Protein AF-0000000085177206 (afdb_homodimer)

Organism: Enterobacter sp. (strain 638) (NCBI:txid399742)

Foldseek 3Di:
DDDDDPQWDWDDKDPWDAPVRDDPVQADWDFAAAQKKKKKAKQAAKKKKFWPPDRPDPHGPDIDIAHHPGIDMGDHGIIIHMDGPDRVIIIMMIMIGRPVVVVVVVPPPVPDPVPDD/DDDDDPQWDWDDKDPWDAPVRDDPVQADKDFAAAQKKKKKAKQAAKKKKFWPPDRPDPHGPDIDIAHHPGIDMGDHGIIIHMDGPDRVIIIMMIMIGRPVVVVVVVPPPPPPPVPDD

Structure (mmCIF, N/CA/C/O backbone):
data_AF-0000000085177206-model_v1
#
loop_
_entity.id
_entity.type
_entity.pdbx_description
1 polymer 'DUF1971 domain-containing protein'
#
loop_
_atom_site.group_PDB
_atom_site.id
_atom_site.type_symbol
_atom_site.label_atom_id
_atom_site.label_alt_id
_atom_site.label_comp_id
_atom_site.label_asym_id
_atom_site.label_entity_id
_atom_site.label_seq_id
_atom_site.pdbx_PDB_ins_code
_atom_site.Cartn_x
_atom_site.Cartn_y
_atom_site.Cartn_z
_atom_site.occupancy
_atom_site.B_iso_or_equiv
_atom_site.auth_seq_id
_atom_site.auth_comp_id
_atom_site.auth_asym_id
_atom_site.auth_atom_id
_atom_site.pdbx_PDB_model_num
ATOM 1 N N . MET A 1 1 ? -10.562 8.844 -8.914 1 72.75 1 MET A N 1
ATOM 2 C CA . MET A 1 1 ? -9.703 8.727 -7.738 1 72.75 1 MET A CA 1
ATOM 3 C C . MET A 1 1 ? -8.266 9.094 -8.07 1 72.75 1 MET A C 1
ATOM 5 O O . MET A 1 1 ? -7.793 8.82 -9.18 1 72.75 1 MET A O 1
ATOM 9 N N . LEU A 1 2 ? -7.629 9.93 -7.184 1 88.44 2 LEU A N 1
ATOM 10 C CA . LEU A 1 2 ? -6.234 10.312 -7.387 1 88.44 2 LEU A CA 1
ATOM 11 C C . LEU A 1 2 ? -5.344 9.078 -7.484 1 88.44 2 LEU A C 1
ATOM 13 O O . LEU A 1 2 ? -5.539 8.109 -6.754 1 88.44 2 LEU A O 1
ATOM 17 N N . ARG A 1 3 ? -4.52 9.164 -8.547 1 95.19 3 ARG A N 1
ATOM 18 C CA . ARG A 1 3 ? -3.625 8.031 -8.781 1 95.19 3 ARG A CA 1
ATOM 19 C C . ARG A 1 3 ? -2.178 8.5 -8.891 1 95.19 3 ARG A C 1
ATOM 21 O O . ARG A 1 3 ? -1.913 9.641 -9.266 1 95.19 3 ARG A O 1
ATOM 28 N N . ILE A 1 4 ? -1.319 7.559 -8.562 1 97.81 4 ILE A N 1
ATOM 29 C CA . ILE A 1 4 ? 0.101 7.781 -8.812 1 97.81 4 ILE A CA 1
ATOM 30 C C . ILE A 1 4 ? 0.436 7.434 -10.258 1 97.81 4 ILE A C 1
ATOM 32 O O . ILE A 1 4 ? 0.099 6.348 -10.734 1 97.81 4 ILE A O 1
ATOM 36 N N . PRO A 1 5 ? 1.094 8.406 -10.938 1 96.5 5 PRO A N 1
ATOM 37 C CA . PRO A 1 5 ? 1.434 8.078 -12.32 1 96.5 5 PRO A CA 1
ATOM 38 C C . PRO A 1 5 ? 2.26 6.801 -12.438 1 96.5 5 PRO A C 1
ATOM 40 O O . PRO A 1 5 ? 3.117 6.535 -11.594 1 96.5 5 PRO A O 1
ATOM 43 N N . GLU A 1 6 ? 2.086 6.062 -13.5 1 95.5 6 GLU A N 1
ATOM 44 C CA . GLU A 1 6 ? 2.627 4.719 -13.688 1 95.5 6 GLU A CA 1
ATOM 45 C C . GLU A 1 6 ? 4.152 4.734 -13.688 1 95.5 6 GLU A C 1
ATOM 47 O O . GLU A 1 6 ? 4.789 3.746 -13.312 1 95.5 6 GLU A O 1
ATOM 52 N N . ASN A 1 7 ? 4.727 5.809 -14.141 1 95.81 7 ASN A N 1
ATOM 53 C CA . ASN A 1 7 ? 6.18 5.855 -14.273 1 95.81 7 ASN A CA 1
ATOM 54 C C . ASN A 1 7 ? 6.852 6.203 -12.945 1 95.81 7 ASN A C 1
ATOM 56 O O . ASN A 1 7 ? 8.078 6.168 -12.844 1 95.81 7 ASN A O 1
ATOM 60 N N . PHE A 1 8 ? 6.168 6.59 -11.945 1 97.38 8 PHE A N 1
ATOM 61 C CA . PHE A 1 8 ? 6.754 6.914 -10.648 1 97.38 8 PHE A CA 1
ATOM 62 C C . PHE A 1 8 ? 7.273 5.66 -9.953 1 97.38 8 PHE A C 1
ATOM 64 O O . PHE A 1 8 ? 6.75 4.566 -10.164 1 97.38 8 PHE A O 1
ATOM 71 N N . VAL A 1 9 ? 8.273 5.883 -9.117 1 97.31 9 VAL A N 1
ATOM 72 C CA . VAL A 1 9 ? 8.898 4.746 -8.453 1 97.31 9 VAL A CA 1
ATOM 73 C C . VAL A 1 9 ? 8.844 4.934 -6.941 1 97.31 9 VAL A C 1
ATOM 75 O O . VAL A 1 9 ? 8.883 6.062 -6.445 1 97.31 9 VAL A O 1
ATOM 78 N N . HIS A 1 10 ? 8.734 3.814 -6.285 1 98.12 10 HIS A N 1
ATOM 79 C CA . HIS A 1 10 ? 8.789 3.807 -4.828 1 98.12 10 HIS A CA 1
ATOM 80 C C . HIS A 1 10 ? 10.133 4.305 -4.32 1 98.12 10 HIS A C 1
ATOM 82 O O . HIS A 1 10 ? 11.188 3.881 -4.809 1 98.12 10 HIS A O 1
ATOM 88 N N . THR A 1 11 ? 10.117 5.176 -3.287 1 96.81 11 THR A N 1
ATOM 89 C CA . THR A 1 11 ? 11.383 5.723 -2.797 1 96.81 11 THR A CA 1
ATOM 90 C C . THR A 1 11 ? 11.586 5.371 -1.327 1 96.81 11 THR A C 1
ATOM 92 O O . THR A 1 11 ? 12.719 5.137 -0.895 1 96.81 11 THR A O 1
ATOM 95 N N . ARG A 1 12 ? 10.609 5.332 -0.6 1 97.06 12 ARG A N 1
ATOM 96 C CA . ARG A 1 12 ? 10.719 5.02 0.822 1 97.06 12 ARG A CA 1
ATOM 97 C C . ARG A 1 12 ? 9.359 4.609 1.393 1 97.06 12 ARG A C 1
ATOM 99 O O . ARG A 1 12 ? 8.32 4.914 0.811 1 97.06 12 ARG A O 1
ATOM 106 N N . ALA A 1 13 ? 9.43 3.875 2.518 1 98.19 13 ALA A N 1
ATOM 107 C CA . ALA A 1 13 ? 8.242 3.486 3.277 1 98.19 13 ALA A CA 1
ATOM 108 C C . ALA A 1 13 ? 8.43 3.768 4.766 1 98.19 13 ALA A C 1
ATOM 110 O O . ALA A 1 13 ? 9.547 3.676 5.285 1 98.19 13 ALA A O 1
ATOM 111 N N . THR A 1 14 ? 7.363 4.059 5.434 1 98.38 14 THR A N 1
ATOM 112 C CA . THR A 1 14 ? 7.391 4.172 6.887 1 98.38 14 THR A CA 1
ATOM 113 C C . THR A 1 14 ? 7.227 2.803 7.539 1 98.38 14 THR A C 1
ATOM 115 O O . THR A 1 14 ? 6.781 1.851 6.895 1 98.38 14 THR A O 1
ATOM 118 N N . PRO A 1 15 ? 7.594 2.691 8.836 1 97.81 15 PRO A N 1
ATOM 119 C CA . PRO A 1 15 ? 7.098 1.528 9.57 1 97.81 15 PRO A CA 1
ATOM 120 C C . PRO A 1 15 ? 5.574 1.457 9.609 1 97.81 15 PRO A C 1
ATOM 122 O O . PRO A 1 15 ? 4.898 2.385 9.156 1 97.81 15 PRO A O 1
ATOM 125 N N . LEU A 1 16 ? 5.09 0.301 9.969 1 98.5 16 LEU A N 1
ATOM 126 C CA . LEU A 1 16 ? 3.684 0.26 10.359 1 98.5 16 LEU A CA 1
ATOM 127 C C . LEU A 1 16 ? 3.461 0.997 11.672 1 98.5 16 LEU A C 1
ATOM 129 O O . LEU A 1 16 ? 3.963 0.578 12.719 1 98.5 16 LEU A O 1
ATOM 133 N N . TRP A 1 17 ? 2.666 2.102 11.602 1 98.69 17 TRP A N 1
ATOM 134 C CA . TRP A 1 17 ? 2.463 2.975 12.758 1 98.69 17 TRP A CA 1
ATOM 135 C C . TRP A 1 17 ? 1.067 2.787 13.344 1 98.69 17 TRP A C 1
ATOM 137 O O . TRP A 1 17 ? 0.112 2.514 12.617 1 98.69 17 TRP A O 1
ATOM 147 N N . ASP A 1 18 ? 0.942 2.875 14.562 1 98.31 18 ASP A N 1
ATOM 148 C CA . ASP A 1 18 ? -0.326 2.986 15.281 1 98.31 18 ASP A CA 1
ATOM 149 C C . ASP A 1 18 ? -0.406 4.301 16.047 1 98.31 18 ASP A C 1
ATOM 151 O O . ASP A 1 18 ? 0.414 5.199 15.844 1 98.31 18 ASP A O 1
ATOM 155 N N . LYS A 1 19 ? -1.43 4.453 16.875 1 97.88 19 LYS A N 1
ATOM 156 C CA . LYS A 1 19 ? -1.677 5.711 17.578 1 97.88 19 LYS A CA 1
ATOM 157 C C . LYS A 1 19 ? -0.499 6.078 18.469 1 97.88 19 LYS A C 1
ATOM 159 O O . LYS A 1 19 ? -0.246 7.258 18.719 1 97.88 19 LYS A O 1
ATOM 164 N N . ASP A 1 20 ? 0.274 5.133 18.938 1 97.88 20 ASP A N 1
ATOM 165 C CA . ASP A 1 20 ? 1.358 5.387 19.891 1 97.88 20 ASP A CA 1
ATOM 166 C C . ASP A 1 20 ? 2.676 5.633 19.156 1 97.88 20 ASP A C 1
ATOM 168 O O . ASP A 1 20 ? 3.557 6.328 19.672 1 97.88 20 ASP A O 1
ATOM 172 N N . SER A 1 21 ? 2.838 5.059 17.953 1 98.19 21 SER A N 1
ATOM 173 C CA . SER A 1 21 ? 4.141 5.09 17.281 1 98.19 21 SER A CA 1
ATOM 174 C C . SER A 1 21 ? 4.156 6.109 16.156 1 98.19 21 SER A C 1
ATOM 176 O O . SER A 1 21 ? 5.227 6.523 15.695 1 98.19 21 SER A O 1
ATOM 178 N N . ALA A 1 22 ? 3.029 6.551 15.688 1 98.31 22 ALA A N 1
ATOM 179 C CA . ALA A 1 22 ? 2.973 7.488 14.57 1 98.31 22 ALA A CA 1
ATOM 180 C C . ALA A 1 22 ? 3.535 8.852 14.961 1 98.31 22 ALA A C 1
ATOM 182 O O . ALA A 1 22 ? 3.238 9.359 16.047 1 98.31 22 ALA A O 1
ATOM 183 N N . PRO A 1 23 ? 4.371 9.469 14.055 1 98.19 23 PRO A N 1
ATOM 184 C CA . PRO A 1 23 ? 4.828 10.836 14.336 1 98.19 23 PRO A CA 1
ATOM 185 C C . PRO A 1 23 ? 3.672 11.805 14.562 1 98.19 23 PRO A C 1
ATOM 187 O O . PRO A 1 23 ? 2.707 11.812 13.789 1 98.19 23 PRO A O 1
ATOM 190 N N . LYS A 1 24 ? 3.797 12.664 15.531 1 97.69 24 LYS A N 1
ATOM 191 C CA . LYS A 1 24 ? 2.754 13.625 15.883 1 97.69 24 LYS A CA 1
ATOM 192 C C . LYS A 1 24 ? 2.457 14.562 14.719 1 97.69 24 LYS A C 1
ATOM 194 O O . LYS A 1 24 ? 1.327 15.031 14.562 1 97.69 24 LYS A O 1
ATOM 199 N N . ALA A 1 25 ? 3.426 14.828 13.859 1 97.31 25 ALA A N 1
ATOM 200 C CA . ALA A 1 25 ? 3.299 15.766 12.742 1 97.31 25 ALA A CA 1
ATOM 201 C C . ALA A 1 25 ? 2.229 15.297 11.758 1 97.31 25 ALA A C 1
ATOM 203 O O . ALA A 1 25 ? 1.632 16.109 11.055 1 97.31 25 ALA A O 1
ATOM 204 N N . LEU A 1 26 ? 1.921 13.961 11.703 1 98.31 26 LEU A N 1
ATOM 205 C CA . LEU A 1 26 ? 0.937 13.422 10.773 1 98.31 26 LEU A CA 1
ATOM 206 C C . LEU A 1 26 ? -0.465 13.914 11.117 1 98.31 26 LEU A C 1
ATOM 208 O O . LEU A 1 26 ? -1.354 13.914 10.258 1 98.31 26 LEU A O 1
ATOM 212 N N . PHE A 1 27 ? -0.657 14.32 12.3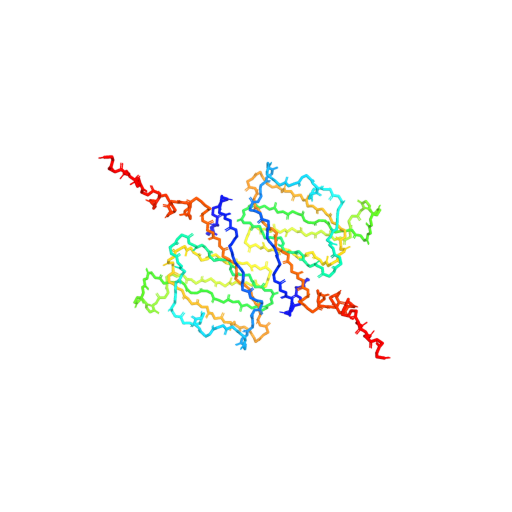44 1 98.12 27 PHE A N 1
ATOM 213 C CA . PHE A 1 27 ? -1.993 14.633 12.844 1 98.12 27 PHE A CA 1
ATOM 214 C C . PHE A 1 27 ? -2.234 16.141 12.836 1 98.12 27 PHE A C 1
ATOM 216 O O . PHE A 1 27 ? -3.301 16.594 13.242 1 98.12 27 PHE A O 1
ATOM 223 N N . SER A 1 28 ? -1.246 16.844 12.422 1 97 28 SER A N 1
ATOM 224 C CA . SER A 1 28 ? -1.364 18.281 12.234 1 97 28 SER A CA 1
ATOM 225 C C . SER A 1 28 ? -1.163 18.672 10.773 1 97 28 SER A C 1
ATOM 227 O O . SER A 1 28 ? -0.835 17.812 9.945 1 97 28 SER A O 1
ATOM 229 N N . HIS A 1 29 ? -1.462 19.891 10.453 1 96.69 29 HIS A N 1
ATOM 230 C CA . HIS A 1 29 ? -1.405 20.469 9.109 1 96.69 29 HIS A CA 1
ATOM 231 C C . HIS A 1 29 ? 0.007 20.406 8.539 1 96.69 29 HIS A C 1
ATOM 233 O O . HIS A 1 29 ? 0.907 21.094 9.008 1 96.69 29 HIS A O 1
ATOM 239 N N . HIS A 1 30 ? 0.218 19.484 7.469 1 97.88 30 HIS A N 1
ATOM 240 C CA . HIS A 1 30 ? 1.509 19.312 6.809 1 97.88 30 HIS A CA 1
ATOM 241 C C . HIS A 1 30 ? 1.334 18.984 5.328 1 97.88 30 HIS A C 1
ATOM 243 O O . HIS A 1 30 ? 0.208 18.938 4.828 1 97.88 30 HIS A O 1
ATOM 249 N N . ASN A 1 31 ? 2.459 18.906 4.551 1 96.94 31 ASN A N 1
ATOM 250 C CA . ASN A 1 31 ? 2.367 18.594 3.131 1 96.94 31 ASN A CA 1
ATOM 251 C C . ASN A 1 31 ? 3.514 17.703 2.682 1 96.94 31 ASN A C 1
ATOM 253 O O . ASN A 1 31 ? 4.469 17.484 3.43 1 96.94 31 ASN A O 1
ATOM 257 N N . THR A 1 32 ? 3.314 17 1.604 1 92.94 32 THR A N 1
ATOM 258 C CA . THR A 1 32 ? 4.406 16.25 1.006 1 92.94 32 THR A CA 1
ATOM 259 C C . THR A 1 32 ? 5.293 17.156 0.157 1 92.94 32 THR A C 1
ATOM 261 O O . THR A 1 32 ? 4.855 18.219 -0.295 1 92.94 32 THR A O 1
ATOM 264 N N . LYS A 1 33 ? 6.492 16.719 -0.115 1 92.81 33 LYS A N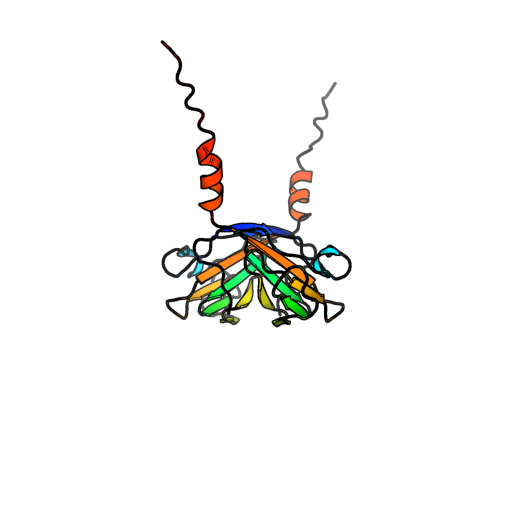 1
ATOM 265 C CA . LYS A 1 33 ? 7.469 17.422 -0.935 1 92.81 33 LYS A CA 1
ATOM 266 C C . LYS A 1 33 ? 7.004 17.516 -2.387 1 92.81 33 LYS A C 1
ATOM 268 O O . LYS A 1 33 ? 6.156 16.75 -2.822 1 92.81 33 LYS A O 1
ATOM 273 N N . ALA A 1 34 ? 7.59 18.562 -3.117 1 94.44 34 ALA A N 1
ATOM 274 C CA . ALA A 1 34 ? 7.348 18.656 -4.555 1 94.44 34 ALA A CA 1
ATOM 275 C C . ALA A 1 34 ? 7.715 17.359 -5.262 1 94.44 34 ALA A C 1
ATOM 277 O O . ALA A 1 34 ? 8.758 16.766 -4.977 1 94.44 34 ALA A O 1
ATOM 278 N N . GLY A 1 35 ? 6.797 16.891 -6.082 1 95.44 35 GLY A N 1
ATOM 279 C CA . GLY A 1 35 ? 7.078 15.742 -6.922 1 95.44 35 GLY A CA 1
ATOM 280 C C . GLY A 1 35 ? 6.926 14.414 -6.195 1 95.44 35 GLY A C 1
ATOM 281 O O . GLY A 1 35 ? 7.227 13.359 -6.746 1 95.44 35 GLY A O 1
ATOM 282 N N . VAL A 1 36 ? 6.438 14.445 -4.969 1 97.19 36 VAL A N 1
ATOM 283 C CA . VAL A 1 36 ? 6.363 13.227 -4.18 1 97.19 36 VAL A CA 1
ATOM 284 C C . VAL A 1 36 ? 4.906 12.898 -3.867 1 97.19 36 VAL A C 1
ATOM 286 O O . VAL A 1 36 ? 4.176 13.742 -3.336 1 97.19 36 VAL A O 1
ATOM 289 N N . TYR A 1 37 ? 4.465 11.695 -4.25 1 98.31 37 TYR A N 1
ATOM 290 C CA . TYR A 1 37 ? 3.164 11.164 -3.855 1 98.31 37 TYR A CA 1
ATOM 291 C C . TYR A 1 37 ? 3.275 10.328 -2.586 1 98.31 37 TYR A C 1
ATOM 293 O O . TYR A 1 37 ? 4.25 9.602 -2.4 1 98.31 37 TYR A O 1
ATOM 301 N N . GLY A 1 38 ? 2.264 10.398 -1.714 1 98.38 38 GLY A N 1
ATOM 302 C CA . GLY A 1 38 ? 2.123 9.492 -0.588 1 98.38 38 GLY A CA 1
ATOM 303 C C . GLY A 1 38 ? 0.94 8.555 -0.725 1 98.38 38 GLY A C 1
ATOM 304 O O . GLY A 1 38 ? -0.137 8.961 -1.165 1 98.38 38 GLY A O 1
ATOM 305 N N . ARG A 1 39 ? 1.146 7.309 -0.512 1 98.81 39 ARG A N 1
ATOM 306 C CA . ARG A 1 39 ? 0.073 6.324 -0.419 1 98.81 39 ARG A CA 1
ATOM 307 C C . ARG A 1 39 ? -0.064 5.793 1.005 1 98.81 39 ARG A C 1
ATOM 309 O O . ARG A 1 39 ? 0.829 5.105 1.506 1 98.81 39 ARG A O 1
ATOM 316 N N . LEU A 1 40 ? -1.149 6.156 1.679 1 98.81 40 LEU A N 1
ATOM 317 C CA . LEU A 1 40 ? -1.435 5.703 3.035 1 98.81 40 LEU A CA 1
ATOM 318 C C . LEU A 1 40 ? -2.318 4.461 3.02 1 98.81 40 LEU A C 1
ATOM 320 O O . LEU A 1 40 ? -3.461 4.512 2.562 1 98.81 40 LEU A O 1
ATOM 324 N N . SER A 1 41 ? -1.792 3.342 3.441 1 98.81 41 SER A N 1
ATOM 325 C CA . SER A 1 41 ? -2.488 2.059 3.449 1 98.81 41 SER A CA 1
ATOM 326 C C . SER A 1 41 ? -2.922 1.672 4.859 1 98.81 41 SER A C 1
ATOM 328 O O . SER A 1 41 ? -2.09 1.573 5.766 1 98.81 41 SER A O 1
ATOM 330 N N . VAL A 1 42 ? -4.211 1.411 5 1 98.81 42 VAL A N 1
ATOM 331 C CA . VAL A 1 42 ? -4.746 1.067 6.312 1 98.81 42 VAL A CA 1
ATOM 332 C C . VAL A 1 42 ? -4.82 -0.451 6.457 1 98.81 42 VAL A C 1
ATOM 334 O O . VAL A 1 42 ? -5.602 -1.111 5.766 1 98.81 42 VAL A O 1
ATOM 337 N N . MET A 1 43 ? -4.016 -0.943 7.379 1 98.62 43 MET A N 1
ATOM 338 C CA . MET A 1 43 ? -3.953 -2.387 7.586 1 98.62 43 MET A CA 1
ATOM 339 C C . MET A 1 43 ? -5.086 -2.855 8.492 1 98.62 43 MET A C 1
ATOM 341 O O . MET A 1 43 ? -5.625 -3.947 8.305 1 98.62 43 MET A O 1
ATOM 345 N N . GLN A 1 44 ? -5.395 -2.137 9.453 1 98.44 44 GLN A N 1
ATOM 346 C CA . GLN A 1 44 ? -6.445 -2.336 10.445 1 98.44 44 GLN A CA 1
ATOM 347 C C . GLN A 1 44 ? -7.02 -1.001 10.914 1 98.44 44 GLN A C 1
ATOM 349 O O . GLN A 1 44 ? -6.309 0.004 10.969 1 98.44 44 GLN A O 1
ATOM 354 N N . GLY A 1 45 ? -8.367 -1.066 11.297 1 98.5 45 GLY A N 1
ATOM 355 C CA . GLY A 1 45 ? -9.008 0.156 11.758 1 98.5 45 GLY A CA 1
ATOM 356 C C . GLY A 1 45 ? -9.43 1.07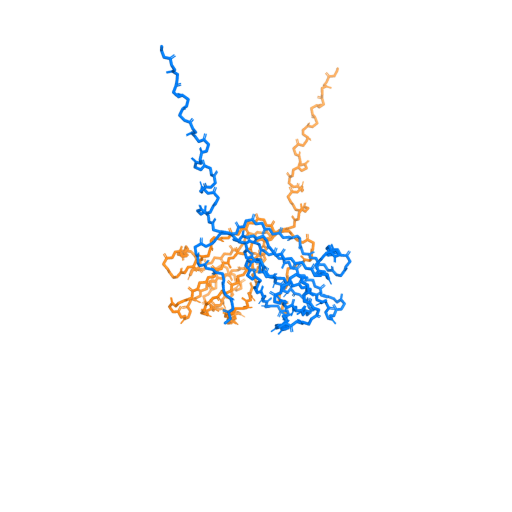4 10.625 1 98.5 45 GLY A C 1
ATOM 357 O O . GLY A 1 45 ? -9.875 0.607 9.578 1 98.5 45 GLY A O 1
ATOM 358 N N . VAL A 1 46 ? -9.422 2.398 10.914 1 98.81 46 VAL A N 1
ATOM 359 C CA . VAL A 1 46 ? -9.93 3.387 9.969 1 98.81 46 VAL A CA 1
ATOM 360 C C . VAL A 1 46 ? -9.148 4.695 10.125 1 98.81 46 VAL A C 1
ATOM 362 O O . VAL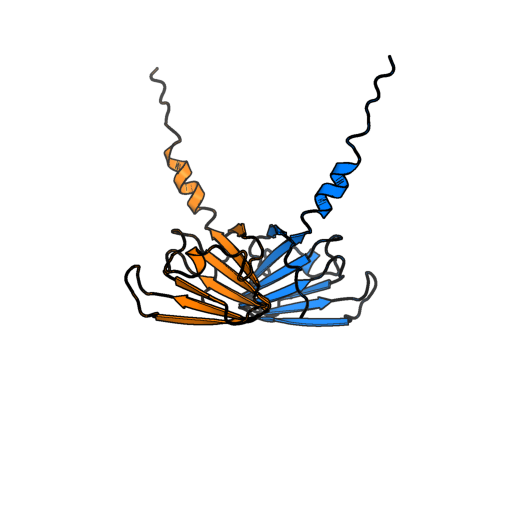 A 1 46 ? -8.922 5.16 11.242 1 98.81 46 VAL A O 1
ATOM 365 N N . VAL A 1 47 ? -8.773 5.25 8.984 1 98.88 47 VAL A N 1
ATOM 366 C CA . VAL A 1 47 ? -8.125 6.559 8.953 1 98.88 47 VAL A CA 1
ATOM 367 C C . VAL A 1 47 ? -8.992 7.551 8.188 1 98.88 47 VAL A C 1
ATOM 369 O O . VAL A 1 47 ? -9.547 7.219 7.137 1 98.88 47 VAL A O 1
ATOM 372 N N . LYS A 1 48 ? -9.086 8.68 8.711 1 98.94 48 LYS A N 1
ATOM 373 C CA . LYS A 1 48 ? -9.719 9.781 7.992 1 98.94 48 LYS A CA 1
ATOM 374 C C . LYS A 1 48 ? -8.688 10.797 7.523 1 98.94 48 LYS A C 1
ATOM 376 O O . LYS A 1 48 ? -7.852 11.25 8.312 1 98.94 48 LYS A O 1
ATOM 381 N N . TYR A 1 49 ? -8.742 11.117 6.281 1 98.69 49 TYR A N 1
ATOM 382 C CA . TYR A 1 49 ? -7.848 12.062 5.613 1 98.69 49 TYR A CA 1
ATOM 383 C C . TYR A 1 49 ? -8.555 13.391 5.363 1 98.69 49 TYR A C 1
ATOM 385 O O . TYR A 1 49 ? -9.664 13.422 4.824 1 98.69 49 TYR A O 1
ATOM 393 N N . PHE A 1 50 ? -7.887 14.469 5.762 1 98.75 50 PHE A N 1
ATOM 394 C CA . PHE A 1 50 ? -8.359 15.828 5.5 1 98.75 50 PHE A CA 1
ATOM 395 C C . PHE A 1 50 ? -7.379 16.578 4.609 1 98.75 50 PHE A C 1
ATOM 397 O O . PHE A 1 50 ? -6.23 16.797 4.992 1 98.75 50 PHE A O 1
ATOM 404 N N . GLY A 1 51 ? -7.809 16.984 3.428 1 98.19 51 GLY A N 1
ATOM 405 C CA . GLY A 1 51 ? -7.027 17.844 2.555 1 98.19 51 GLY A CA 1
ATOM 406 C C . GLY A 1 51 ? -7.43 19.297 2.639 1 98.19 51 GLY A C 1
ATOM 407 O O . GLY A 1 51 ? -8.602 19.609 2.836 1 98.19 51 GLY A O 1
ATOM 408 N N . PHE A 1 52 ? -6.422 20.172 2.484 1 98.5 52 PHE A N 1
ATOM 409 C CA . PHE A 1 52 ? -6.645 21.609 2.576 1 98.5 52 PHE A CA 1
ATOM 410 C C . PHE A 1 52 ? -6.16 22.312 1.312 1 98.5 52 PHE A C 1
ATOM 412 O O . PHE A 1 52 ? -5.227 21.859 0.657 1 98.5 52 PHE A O 1
ATOM 419 N N . PRO A 1 53 ? -6.734 23.438 0.998 1 97.44 53 PRO A N 1
ATOM 420 C CA . PRO A 1 53 ? -6.355 24.109 -0.243 1 97.44 53 PRO A CA 1
ATOM 421 C C . PRO A 1 53 ? -4.984 24.781 -0.153 1 97.44 53 PRO A C 1
ATOM 423 O O . PRO A 1 53 ? -4.348 25.031 -1.18 1 97.44 53 PRO A O 1
ATOM 426 N N . ASP A 1 54 ? -4.566 25.172 1.025 1 97 54 ASP A N 1
ATOM 427 C CA . ASP A 1 54 ? -3.266 25.812 1.191 1 97 54 ASP A CA 1
ATOM 428 C C . ASP A 1 54 ? -2.803 25.75 2.645 1 97 54 ASP A C 1
ATOM 430 O O . ASP A 1 54 ? -3.48 25.156 3.492 1 97 54 ASP A O 1
ATOM 434 N N . ALA A 1 55 ? -1.671 26.328 2.943 1 96.56 55 ALA A N 1
ATOM 435 C CA . ALA A 1 55 ? -0.979 26.234 4.227 1 96.56 55 ALA A CA 1
ATOM 436 C C . ALA A 1 55 ? -1.786 26.906 5.336 1 96.56 55 ALA A C 1
ATOM 438 O O . ALA A 1 55 ? -1.702 26.5 6.5 1 96.56 55 ALA A O 1
ATOM 439 N N . ASP A 1 56 ? -2.615 27.797 5.035 1 97.06 56 ASP A N 1
ATOM 440 C CA . ASP A 1 56 ? -3.266 28.625 6.055 1 97.06 56 ASP A CA 1
ATOM 441 C C . ASP A 1 56 ? -4.727 28.219 6.234 1 97.06 56 ASP A C 1
ATOM 443 O O . ASP A 1 56 ? -5.414 28.719 7.121 1 97.06 56 ASP A O 1
ATOM 447 N N . ALA A 1 57 ? -5.172 27.312 5.441 1 97.06 57 ALA A N 1
ATOM 448 C CA . ALA A 1 57 ? -6.582 26.938 5.48 1 97.06 57 ALA A CA 1
ATOM 449 C C . ALA A 1 57 ? -6.902 26.141 6.742 1 97.06 57 ALA A C 1
ATOM 451 O O . ALA A 1 57 ? -6.141 25.25 7.137 1 97.06 57 ALA A O 1
ATOM 452 N N . THR A 1 58 ? -8.055 26.422 7.402 1 95.38 58 THR A N 1
ATOM 453 C CA . THR A 1 58 ? -8.492 25.719 8.602 1 95.38 58 THR A CA 1
ATOM 454 C C . THR A 1 58 ? -9.648 24.781 8.273 1 95.38 58 THR A C 1
ATOM 456 O O . THR A 1 58 ? -9.961 23.875 9.062 1 95.38 58 THR A O 1
ATOM 459 N N . GLU A 1 59 ? -10.273 25.062 7.109 1 97.69 59 GLU A N 1
ATOM 460 C CA . GLU A 1 59 ? -11.352 24.188 6.656 1 97.69 59 GLU A CA 1
ATOM 461 C C . GLU A 1 59 ? -10.891 23.281 5.52 1 97.69 59 GLU A C 1
ATOM 463 O O . GLU A 1 59 ? -10.312 23.75 4.539 1 97.69 59 GLU A O 1
ATOM 468 N N . PRO A 1 60 ? -11.188 22.016 5.707 1 98.12 60 PRO A N 1
ATOM 469 C CA . PRO A 1 60 ? -10.773 21.094 4.645 1 98.12 60 PRO A CA 1
ATOM 470 C C . PRO A 1 60 ? -11.602 21.25 3.371 1 98.12 60 PRO A C 1
ATOM 472 O O . PRO A 1 60 ? -12.781 21.609 3.441 1 98.12 60 PRO A O 1
ATOM 475 N N . ASP A 1 61 ? -11.031 21.031 2.254 1 97.94 61 ASP A N 1
ATOM 476 C CA . ASP A 1 61 ? -11.734 20.984 0.976 1 97.94 61 ASP A CA 1
ATOM 477 C C . ASP A 1 61 ? -11.938 19.547 0.507 1 97.94 61 ASP A C 1
ATOM 479 O O . ASP A 1 61 ? -12.578 19.312 -0.517 1 97.94 61 ASP A O 1
ATOM 483 N N . LEU A 1 62 ? -11.375 18.656 1.192 1 97 62 LEU A N 1
ATOM 484 C CA . LEU A 1 62 ? -11.469 17.234 0.886 1 97 62 LEU A CA 1
ATOM 485 C C . LEU A 1 62 ? -11.453 16.406 2.162 1 97 62 LEU A C 1
ATOM 487 O O . LEU A 1 62 ? -10.648 16.656 3.062 1 97 62 LEU A O 1
ATOM 491 N N . GLU A 1 63 ? -12.383 15.438 2.293 1 97.94 63 GLU A N 1
ATOM 492 C CA . GLU A 1 63 ? -12.398 14.438 3.357 1 97.94 63 GLU A CA 1
ATOM 493 C C . GLU A 1 63 ? -12.57 13.031 2.795 1 97.94 63 GLU A C 1
ATOM 495 O O . GLU A 1 63 ? -13.438 12.797 1.943 1 97.94 63 GLU A O 1
ATOM 500 N N . LEU A 1 64 ? -11.727 12.203 3.234 1 97.94 64 LEU A N 1
ATOM 501 C CA . LEU A 1 64 ? -11.758 10.82 2.76 1 97.94 64 LEU A CA 1
ATOM 502 C C . LEU A 1 64 ? -11.617 9.844 3.924 1 97.94 64 LEU A C 1
ATOM 504 O O . LEU A 1 64 ? -10.727 10 4.766 1 97.94 64 LEU A O 1
ATOM 508 N N . VAL A 1 65 ? -12.547 8.875 3.957 1 98.69 65 VAL A N 1
ATOM 509 C CA . VAL A 1 65 ? -12.422 7.793 4.926 1 98.69 65 VAL A CA 1
ATOM 510 C C . VAL A 1 65 ? -11.742 6.594 4.266 1 98.69 65 VAL A C 1
ATOM 512 O O . VAL A 1 65 ? -12.219 6.082 3.25 1 98.69 65 VAL A O 1
ATOM 515 N N . ILE A 1 66 ? -10.648 6.219 4.832 1 98.5 66 ILE A N 1
ATOM 516 C CA . ILE A 1 66 ? -9.867 5.09 4.348 1 98.5 66 ILE A CA 1
ATOM 517 C C . ILE A 1 66 ? -10.008 3.912 5.309 1 98.5 66 ILE A C 1
ATOM 519 O O . ILE A 1 66 ? -9.492 3.953 6.43 1 98.5 66 ILE A O 1
ATOM 523 N N . GLU A 1 67 ? -10.57 2.826 4.836 1 98.44 67 GLU A N 1
ATOM 524 C CA . GLU A 1 67 ? -10.836 1.659 5.672 1 98.44 67 GLU A CA 1
ATOM 525 C C . GLU A 1 67 ? -9.734 0.611 5.523 1 98.44 67 GLU A C 1
ATOM 527 O O . GLU A 1 67 ? -8.953 0.658 4.574 1 98.44 67 GLU A O 1
ATOM 532 N N . ALA A 1 68 ? -9.781 -0.336 6.48 1 98.62 68 ALA A N 1
ATOM 533 C CA . ALA A 1 68 ? -8.836 -1.45 6.395 1 98.62 68 ALA A CA 1
ATOM 534 C C . ALA A 1 68 ? -8.914 -2.129 5.031 1 98.62 68 ALA A C 1
ATOM 536 O O . ALA A 1 68 ? -10.008 -2.355 4.5 1 98.62 68 ALA A O 1
ATOM 537 N N . GLY A 1 69 ? -7.699 -2.395 4.457 1 98.12 69 GLY A N 1
ATOM 538 C CA . GLY A 1 69 ? -7.645 -3.045 3.158 1 98.12 69 GLY A CA 1
ATOM 539 C C . GLY A 1 69 ? -7.617 -2.066 2 1 98.12 69 GLY A C 1
ATOM 540 O O . GLY A 1 69 ? -7.473 -2.469 0.843 1 98.12 69 GLY A O 1
ATOM 541 N N . SER A 1 70 ? -7.688 -0.734 2.328 1 98.31 70 SER A N 1
ATOM 542 C CA . SER A 1 70 ? -7.688 0.313 1.312 1 98.31 70 SER A CA 1
ATOM 543 C C . SER A 1 70 ? -6.543 1.298 1.536 1 98.31 70 SER A C 1
ATOM 545 O O . SER A 1 70 ? -5.824 1.207 2.533 1 98.31 70 SER A O 1
ATOM 547 N N . PHE A 1 71 ? -6.387 2.115 0.504 1 98.75 71 PHE A N 1
ATOM 548 C CA . PHE A 1 71 ? -5.375 3.156 0.645 1 98.75 71 PHE A CA 1
ATOM 549 C C . PHE A 1 71 ? -5.863 4.473 0.048 1 98.75 71 PHE A C 1
ATOM 551 O O . PHE A 1 71 ? -6.805 4.484 -0.748 1 98.75 71 PHE A O 1
ATOM 558 N N . GLY A 1 72 ? -5.285 5.5 0.521 1 98.25 72 GLY A N 1
ATOM 559 C CA . GLY A 1 72 ? -5.465 6.832 -0.036 1 98.25 72 GLY A CA 1
ATOM 560 C C . GLY A 1 72 ? -4.176 7.438 -0.561 1 98.25 72 GLY A C 1
ATOM 561 O O . GLY A 1 72 ? -3.09 7.117 -0.074 1 98.25 72 GLY A O 1
ATOM 562 N N . ILE A 1 73 ? -4.414 8.352 -1.543 1 98.38 73 ILE A N 1
ATOM 563 C CA . ILE A 1 73 ? -3.25 8.977 -2.168 1 98.38 73 ILE A CA 1
ATOM 564 C C . ILE A 1 73 ? -3.219 10.461 -1.837 1 98.38 73 ILE A C 1
ATOM 566 O O . ILE A 1 73 ? -4.234 11.156 -1.955 1 98.38 73 ILE A O 1
ATOM 570 N N . SER A 1 74 ? -2.104 10.898 -1.38 1 97.75 74 SER A N 1
ATOM 571 C CA . SER A 1 74 ? -1.836 12.328 -1.251 1 97.75 74 SER A CA 1
ATOM 572 C C . SER A 1 74 ? -0.946 12.828 -2.385 1 97.75 74 SER A C 1
ATOM 574 O O . SER A 1 74 ? 0.185 12.367 -2.543 1 97.75 74 SER A O 1
ATOM 576 N N . PRO A 1 75 ? -1.444 13.805 -3.193 1 97.69 75 PRO A N 1
ATOM 577 C CA . PRO A 1 75 ? -0.599 14.312 -4.277 1 97.69 75 PRO A CA 1
ATOM 578 C C . PRO A 1 75 ? 0.5 15.25 -3.777 1 97.69 75 PRO A C 1
ATOM 580 O O . PRO A 1 75 ? 0.468 15.68 -2.623 1 97.69 75 PRO A O 1
ATOM 583 N N . PRO A 1 76 ? 1.475 15.539 -4.691 1 97.12 76 PRO A N 1
ATOM 584 C CA . PRO A 1 76 ? 2.572 16.422 -4.305 1 97.12 76 PRO A CA 1
ATOM 585 C C . PRO A 1 76 ? 2.082 17.781 -3.773 1 97.12 76 PRO A C 1
ATOM 587 O O . PRO A 1 76 ? 1.133 18.344 -4.312 1 97.12 76 PRO A O 1
ATOM 590 N N . GLU A 1 77 ? 2.641 18.172 -2.652 1 97.81 77 GLU A N 1
ATOM 591 C CA . GLU A 1 77 ? 2.51 19.5 -2.064 1 97.81 77 GLU A CA 1
ATOM 592 C C . GLU A 1 77 ? 1.099 19.734 -1.53 1 97.81 77 GLU A C 1
ATOM 594 O O . GLU A 1 77 ? 0.748 20.859 -1.152 1 97.81 77 GLU A O 1
ATOM 599 N N . LYS A 1 78 ? 0.25 18.719 -1.462 1 97.88 78 LYS A N 1
ATOM 600 C CA . LYS A 1 78 ? -1.093 18.859 -0.91 1 97.88 78 LYS A CA 1
ATOM 601 C C . LYS A 1 78 ? -1.055 18.953 0.614 1 97.88 78 LYS A C 1
ATOM 603 O O . LYS A 1 78 ? -0.585 18.016 1.279 1 97.88 78 LYS A O 1
ATOM 608 N N . TRP A 1 79 ? -1.55 20.078 1.148 1 98.44 79 TRP A N 1
ATOM 609 C CA . TRP A 1 79 ? -1.655 20.234 2.596 1 98.44 79 TRP A CA 1
ATOM 610 C C . TRP A 1 79 ? -2.74 19.312 3.16 1 98.44 79 TRP A C 1
ATOM 612 O O . TRP A 1 79 ? -3.85 19.25 2.625 1 98.44 79 TRP A O 1
ATOM 622 N N . HIS A 1 80 ? -2.398 18.562 4.258 1 98.69 80 HIS A N 1
ATOM 623 C CA . HIS A 1 80 ? -3.342 17.594 4.793 1 98.69 80 HIS A CA 1
ATOM 624 C C . HIS A 1 80 ? -3.004 17.234 6.234 1 98.69 80 HIS A C 1
ATOM 626 O O . HIS A 1 80 ? -1.96 17.641 6.75 1 98.69 80 HIS A O 1
ATOM 632 N N . ARG A 1 81 ? -3.863 16.547 6.895 1 98.62 81 ARG A N 1
ATOM 633 C CA . ARG A 1 81 ? -3.697 15.844 8.156 1 98.62 81 ARG A CA 1
ATOM 634 C C . ARG A 1 81 ? -4.562 14.586 8.195 1 98.62 81 ARG A C 1
ATOM 636 O O . ARG A 1 81 ? -5.457 14.414 7.363 1 98.62 81 ARG A O 1
ATOM 643 N N . ILE A 1 82 ? -4.211 13.711 9.172 1 98.81 82 ILE A N 1
ATOM 644 C CA . ILE A 1 82 ? -5.055 12.531 9.297 1 98.81 82 ILE A CA 1
ATOM 645 C C . ILE A 1 82 ? -5.562 12.406 10.734 1 98.81 82 ILE A C 1
ATOM 647 O O . ILE A 1 82 ? -5.062 13.086 11.633 1 98.81 82 ILE A O 1
ATOM 651 N N . GLU A 1 83 ? -6.613 11.641 10.859 1 98.75 83 GLU A N 1
ATOM 652 C CA . GLU A 1 83 ? -7.141 11.18 12.141 1 98.75 83 GLU A CA 1
ATOM 653 C C . GLU A 1 83 ? -7.332 9.664 12.148 1 98.75 83 GLU A C 1
ATOM 655 O O . GLU A 1 83 ? -7.789 9.086 11.164 1 98.75 83 GLU A O 1
ATOM 660 N N . LEU A 1 84 ? -6.895 9.117 13.273 1 98.81 84 LEU A N 1
ATOM 661 C CA . LEU A 1 84 ? -7.227 7.711 13.484 1 98.81 84 LEU A CA 1
ATOM 662 C C . LEU A 1 84 ? -8.586 7.57 14.164 1 98.81 84 LEU A C 1
ATOM 664 O O . LEU A 1 84 ? -8.773 8.055 15.281 1 98.81 84 LEU A O 1
ATOM 668 N N . LEU A 1 85 ? -9.492 6.855 13.539 1 98.75 85 LEU A N 1
ATOM 669 C CA . LEU A 1 85 ? -10.867 6.887 14.023 1 98.75 85 LEU A CA 1
ATOM 670 C C . LEU A 1 85 ? -11.117 5.766 15.023 1 98.75 85 LEU A C 1
ATOM 672 O O . LEU A 1 85 ? -12.094 5.809 15.781 1 98.75 85 LEU A O 1
ATOM 676 N N . THR A 1 86 ? -10.312 4.703 14.961 1 98.56 86 THR A N 1
ATOM 677 C CA . THR A 1 86 ? -10.445 3.625 15.938 1 98.56 86 THR A CA 1
ATOM 678 C C . THR A 1 86 ? -9.109 3.357 16.625 1 98.56 86 THR A C 1
ATOM 680 O O . THR A 1 86 ? -8.047 3.549 16.031 1 98.56 86 THR A O 1
ATOM 683 N N . ASP A 1 87 ? -9.102 2.805 17.859 1 98.12 87 ASP A N 1
ATOM 684 C CA . ASP A 1 87 ? -7.918 2.646 18.688 1 98.12 87 ASP A CA 1
ATOM 685 C C . ASP A 1 87 ? -6.984 1.575 18.125 1 98.12 87 ASP A C 1
ATOM 687 O O . ASP A 1 87 ? -5.781 1.586 18.406 1 98.12 87 ASP A O 1
ATOM 691 N N . ASP A 1 88 ? -7.52 0.657 17.391 1 98.06 88 ASP A N 1
ATOM 692 C CA . ASP A 1 88 ? -6.719 -0.463 16.922 1 98.06 88 ASP A CA 1
ATOM 693 C C . ASP A 1 88 ? -6.148 -0.173 15.531 1 98.06 88 ASP A C 1
ATOM 695 O O . ASP A 1 88 ? -5.641 -1.075 14.859 1 98.06 88 ASP A O 1
ATOM 699 N N . THR A 1 89 ? -6.234 1.13 15.094 1 98.69 89 THR A N 1
ATOM 700 C CA . THR A 1 89 ? -5.789 1.503 13.758 1 98.69 89 THR A CA 1
ATOM 701 C C . THR A 1 89 ? -4.273 1.406 13.648 1 98.69 89 THR A C 1
ATOM 703 O O . THR A 1 89 ? -3.547 1.878 14.523 1 98.69 89 THR A O 1
ATOM 706 N N . TYR A 1 90 ? -3.727 0.695 12.57 1 98.62 90 TYR A N 1
ATOM 707 C CA . TYR A 1 90 ? -2.332 0.862 12.18 1 98.62 90 TYR A CA 1
ATOM 708 C C . TYR A 1 90 ? -2.191 0.878 10.664 1 98.62 90 TYR A C 1
ATOM 710 O O . TYR A 1 90 ? -3.037 0.334 9.945 1 98.62 90 TYR A O 1
ATOM 718 N N . PHE A 1 91 ? -1.224 1.588 10.156 1 98.75 91 PHE A N 1
ATOM 719 C CA . PHE A 1 91 ? -1.081 1.955 8.758 1 98.75 91 PHE A CA 1
ATOM 720 C C . PHE A 1 91 ? 0.379 2.223 8.414 1 98.75 91 PHE A C 1
ATOM 722 O O . PHE A 1 91 ? 1.231 2.281 9.305 1 98.75 91 PHE A O 1
ATOM 729 N N . SER A 1 92 ? 0.624 2.279 7.156 1 98.81 92 SER A N 1
ATOM 730 C CA . SER A 1 92 ? 1.924 2.709 6.656 1 98.81 92 SER A CA 1
ATOM 731 C C . SER A 1 92 ? 1.771 3.682 5.492 1 98.81 92 SER A C 1
ATOM 733 O O . SER A 1 92 ? 0.69 3.801 4.91 1 98.81 92 SER A O 1
ATOM 735 N N . ILE A 1 93 ? 2.766 4.391 5.242 1 98.75 93 ILE A N 1
ATOM 736 C CA . ILE A 1 93 ? 2.812 5.312 4.109 1 98.75 93 ILE A CA 1
ATOM 737 C C . ILE A 1 93 ? 3.986 4.953 3.201 1 98.75 93 ILE A C 1
ATOM 739 O O . ILE A 1 93 ? 5.113 4.773 3.672 1 98.75 93 ILE A O 1
ATOM 743 N N . ASP A 1 94 ? 3.717 4.852 1.958 1 98.69 94 ASP A N 1
ATOM 744 C CA . ASP A 1 94 ? 4.715 4.688 0.906 1 98.69 94 ASP A CA 1
ATOM 745 C C . ASP A 1 94 ? 4.863 5.969 0.086 1 98.69 94 ASP A 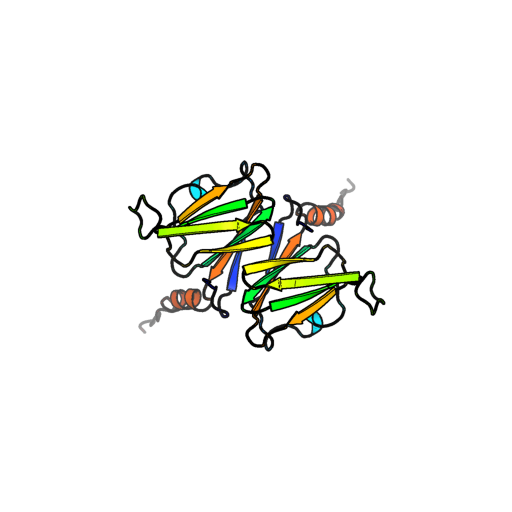C 1
ATOM 747 O O . ASP A 1 94 ? 3.869 6.617 -0.247 1 98.69 94 ASP A O 1
ATOM 751 N N . PHE A 1 95 ? 6.086 6.246 -0.254 1 98.5 95 PHE A N 1
ATOM 752 C CA . PHE A 1 95 ? 6.328 7.453 -1.037 1 98.5 95 PHE A CA 1
ATOM 753 C C . PHE A 1 95 ? 6.855 7.102 -2.422 1 98.5 95 PHE A C 1
ATOM 755 O O . PHE A 1 95 ? 7.633 6.156 -2.574 1 98.5 95 PHE A O 1
ATOM 762 N N . PHE A 1 96 ? 6.41 7.855 -3.393 1 98.12 96 PHE A N 1
ATOM 763 C CA . PHE A 1 96 ? 6.754 7.648 -4.793 1 98.12 96 PHE A CA 1
ATOM 764 C C . PHE A 1 96 ? 7.234 8.945 -5.434 1 98.12 96 PHE A C 1
ATOM 766 O O . PHE A 1 96 ? 6.688 10.016 -5.164 1 98.12 96 PHE A O 1
ATOM 773 N N . ALA A 1 97 ? 8.203 8.859 -6.328 1 97 97 ALA A N 1
ATOM 774 C CA . ALA A 1 97 ? 8.703 10.039 -7.035 1 97 97 ALA A CA 1
ATOM 775 C C . ALA A 1 97 ? 9.055 9.703 -8.484 1 97 97 ALA A C 1
ATOM 777 O O . ALA A 1 97 ? 9.227 8.531 -8.828 1 97 97 ALA A O 1
ATOM 778 N N . ASP A 1 98 ? 9.07 10.766 -9.227 1 94.31 98 ASP A N 1
ATOM 779 C CA . ASP A 1 98 ? 9.531 10.633 -10.602 1 94.31 98 ASP A CA 1
ATOM 780 C C . ASP A 1 98 ? 11.016 10.305 -10.656 1 94.31 98 ASP A C 1
ATOM 782 O O . ASP A 1 98 ? 11.844 11.055 -10.133 1 94.31 98 ASP A O 1
ATOM 786 N N . PRO A 1 99 ? 11.312 9.148 -11.297 1 90.56 99 PRO A N 1
ATOM 787 C CA . PRO A 1 99 ? 12.734 8.789 -11.336 1 90.56 99 PRO A CA 1
ATOM 788 C C . PRO A 1 99 ? 13.57 9.789 -12.133 1 90.56 99 PRO A C 1
ATOM 790 O O . PRO A 1 99 ? 14.789 9.867 -11.945 1 90.56 99 PRO A O 1
ATOM 793 N N . GLN A 1 100 ? 13.016 10.438 -13.07 1 85.44 100 GLN A N 1
ATOM 794 C CA . GLN A 1 100 ? 13.734 11.398 -13.898 1 85.44 100 GLN A CA 1
ATOM 795 C C . GLN A 1 100 ? 13.906 12.734 -13.172 1 85.44 100 GLN A C 1
ATOM 797 O O . GLN A 1 100 ? 14.75 13.547 -13.547 1 85.44 100 GLN A O 1
ATOM 802 N N . ALA A 1 101 ? 13.039 12.977 -12.227 1 68.5 101 ALA A N 1
ATOM 803 C CA . ALA A 1 101 ? 13.148 14.234 -11.5 1 68.5 101 ALA A CA 1
ATOM 804 C C . ALA A 1 101 ? 14.477 14.32 -10.75 1 68.5 101 ALA A C 1
ATOM 806 O O . ALA A 1 101 ? 15.062 15.398 -10.633 1 68.5 101 ALA A O 1
ATOM 807 N N . ASN A 1 102 ? 14.914 13.234 -10.195 1 56.44 102 ASN A N 1
ATOM 808 C CA . ASN A 1 102 ? 16.188 13.258 -9.492 1 56.44 102 ASN A CA 1
ATOM 809 C C . ASN A 1 102 ? 17.359 13.477 -10.453 1 56.44 102 ASN A C 1
ATOM 811 O O . ASN A 1 102 ? 18.391 14.031 -10.07 1 56.44 102 ASN A O 1
ATOM 815 N N . LEU A 1 103 ? 17.266 13.047 -11.664 1 50 103 LEU A N 1
ATOM 816 C CA . LEU A 1 103 ? 18.344 13.242 -12.617 1 50 103 LEU A CA 1
ATOM 817 C C . LEU A 1 103 ? 18.469 14.711 -13.008 1 50 103 LEU A C 1
ATOM 819 O O . LEU A 1 103 ? 19.562 15.18 -13.352 1 50 103 LEU A O 1
ATOM 823 N N . GLU A 1 104 ? 17.422 15.312 -13.18 1 46.81 104 GLU A N 1
ATOM 824 C CA . GLU A 1 104 ? 17.578 16.703 -13.578 1 46.81 104 GLU A CA 1
ATOM 825 C C . GLU A 1 104 ? 18.328 17.516 -12.516 1 46.81 104 GLU A C 1
ATOM 827 O O . GLU A 1 104 ? 18.984 18.5 -12.828 1 46.81 104 GLU A O 1
ATOM 832 N N . GLY A 1 105 ? 18.25 17.125 -11.406 1 39.62 105 GLY A N 1
ATOM 833 C CA . GLY A 1 105 ? 19.094 17.906 -10.5 1 39.62 105 GLY A CA 1
ATOM 834 C C . GLY A 1 105 ? 20.562 17.594 -10.648 1 39.62 105 GLY A C 1
ATOM 835 O O . GLY A 1 105 ? 21.406 18.281 -10.07 1 39.62 105 GLY A O 1
ATOM 836 N N . ALA A 1 106 ? 20.875 16.328 -11.039 1 40.75 106 ALA A N 1
ATOM 837 C CA . ALA A 1 106 ? 22.312 16.062 -11.164 1 40.75 106 ALA A CA 1
ATOM 838 C C . ALA A 1 106 ? 22.875 16.641 -12.453 1 40.75 106 ALA A C 1
ATOM 840 O O . ALA A 1 106 ? 24.047 16.484 -12.75 1 40.75 106 ALA 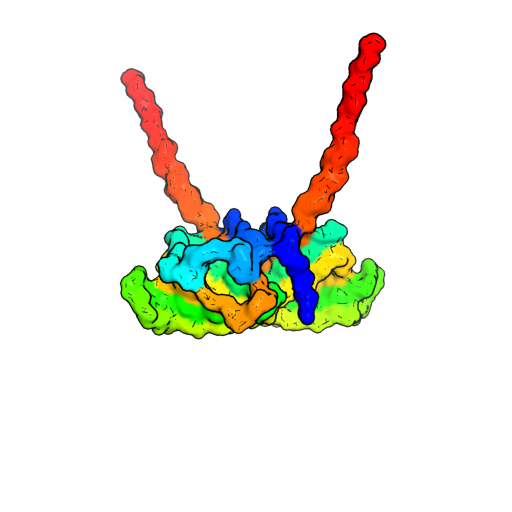A O 1
ATOM 841 N N . GLY A 1 107 ? 22.016 17.062 -13.32 1 34 107 GLY A N 1
ATOM 842 C CA . GLY A 1 107 ? 22.578 17.547 -14.57 1 34 107 GLY A CA 1
ATOM 843 C C . GLY A 1 107 ? 23.516 18.734 -14.391 1 34 107 GLY A C 1
ATOM 844 O O . GLY A 1 107 ? 24.344 19.016 -15.258 1 34 107 GLY A O 1
ATOM 845 N N . LEU A 1 108 ? 23.125 19.609 -13.477 1 38.06 108 LEU A N 1
ATOM 846 C CA . LEU A 1 108 ? 23.844 20.859 -13.75 1 38.06 108 LEU A CA 1
ATOM 847 C C . LEU A 1 108 ? 25.297 20.75 -13.32 1 38.06 108 LEU A C 1
ATOM 849 O O . LEU A 1 108 ? 26.125 21.578 -13.688 1 38.06 108 LEU A O 1
ATOM 853 N N . GLY A 1 109 ? 25.594 19.969 -12.227 1 33.75 109 GLY A N 1
ATOM 854 C CA . GLY A 1 109 ? 26.938 20.297 -11.758 1 33.75 109 GLY A CA 1
ATOM 855 C C . GLY A 1 109 ? 28.031 19.734 -12.633 1 33.75 109 GLY A C 1
ATOM 856 O O . GLY A 1 109 ? 29.203 19.719 -12.242 1 33.75 109 GLY A O 1
ATOM 857 N N . LYS A 1 110 ? 27.766 18.906 -13.617 1 36 110 LYS A N 1
ATOM 858 C CA . LYS A 1 110 ? 28.984 18.562 -14.359 1 36 110 LYS A CA 1
ATOM 859 C C . LYS A 1 110 ? 29.547 19.781 -15.094 1 36 110 LYS A C 1
ATOM 861 O O . LYS A 1 110 ? 29.094 20.094 -16.203 1 36 110 LYS A O 1
ATOM 866 N N . VAL A 1 111 ? 29.5 21.016 -14.391 1 28.53 111 VAL A N 1
ATOM 867 C CA . VAL A 1 111 ? 30.125 22.156 -15.055 1 28.53 111 VAL A CA 1
ATOM 868 C C . VAL A 1 111 ? 31.531 21.766 -15.531 1 28.53 111 VAL A C 1
ATOM 870 O O . VAL A 1 111 ? 32.25 21.016 -14.867 1 28.53 111 VAL A O 1
ATOM 873 N N . VAL A 1 112 ? 31.922 22.156 -16.688 1 32.38 112 VAL A N 1
ATOM 874 C CA . VAL A 1 112 ? 33 22.266 -17.656 1 32.38 112 VAL A CA 1
ATOM 875 C C . VAL A 1 112 ? 34.25 22.844 -16.984 1 32.38 112 VAL A C 1
ATOM 877 O O . VAL A 1 112 ? 34.219 23.984 -16.5 1 32.38 112 VAL A O 1
ATOM 880 N N . ASN A 1 113 ? 34.844 22.109 -16.109 1 33.47 113 ASN A N 1
ATOM 881 C CA . ASN A 1 113 ? 36.188 22.531 -15.719 1 33.47 113 ASN A CA 1
ATOM 882 C C . ASN A 1 113 ? 37.062 22.828 -16.938 1 33.47 113 ASN A C 1
ATOM 884 O O . ASN A 1 113 ? 37.469 21.891 -17.641 1 33.47 113 ASN A O 1
ATOM 888 N N . THR A 1 114 ? 36.625 23.734 -17.797 1 32.78 114 THR A N 1
ATOM 889 C CA . THR A 1 114 ? 37.5 24.25 -18.859 1 32.78 114 THR A CA 1
ATOM 890 C C . THR A 1 114 ? 38.844 24.688 -18.281 1 32.78 114 THR A C 1
ATOM 892 O O . THR A 1 114 ? 38.906 25.562 -17.422 1 32.78 114 THR A O 1
ATOM 895 N N . HIS A 1 115 ? 39.75 23.734 -18 1 33.31 115 HIS A N 1
ATOM 896 C CA . HIS A 1 115 ? 41.188 24 -17.797 1 33.31 115 HIS A CA 1
ATOM 897 C C . HIS A 1 115 ? 41.719 24.969 -18.844 1 33.31 115 HIS A C 1
ATOM 899 O O . HIS A 1 115 ? 41.562 24.734 -20.047 1 33.31 115 HIS A O 1
ATOM 905 N N . LYS A 1 116 ? 41.812 26.234 -18.531 1 34.34 116 LYS A N 1
ATOM 906 C CA . LYS A 1 116 ? 42.625 27.234 -19.203 1 34.34 116 LYS A CA 1
ATOM 907 C C . LYS A 1 116 ? 44.062 26.734 -19.375 1 34.34 116 LYS A C 1
ATOM 909 O O . LYS A 1 116 ? 44.719 26.297 -18.422 1 34.34 116 LYS A O 1
ATOM 914 N N . GLY A 1 117 ? 44.438 26.188 -20.562 1 26.84 117 GLY A N 1
ATOM 915 C CA . GLY A 1 117 ? 45.844 26.203 -21.016 1 26.84 117 GLY A CA 1
ATOM 916 C C . GLY A 1 117 ? 46.438 27.594 -21.062 1 26.84 117 GLY A C 1
ATOM 917 O O . GLY A 1 117 ? 45.719 28.594 -21.125 1 26.84 117 GLY A O 1
ATOM 918 N N . MET B 1 1 ? -9.859 -10.305 7.621 1 73.19 1 MET B N 1
ATOM 919 C CA . MET B 1 1 ? -8.953 -10.07 6.5 1 73.19 1 MET B CA 1
ATOM 920 C C . MET B 1 1 ? -7.5 -10.266 6.922 1 73.19 1 MET B C 1
ATOM 922 O O . MET B 1 1 ? -7.133 -9.953 8.055 1 73.19 1 MET B O 1
ATOM 926 N N . LEU B 1 2 ? -6.723 -11.031 6.078 1 88.69 2 LEU B N 1
ATOM 927 C CA . LEU B 1 2 ? -5.309 -11.242 6.367 1 88.69 2 LEU B CA 1
ATOM 928 C C . LEU B 1 2 ? -4.574 -9.914 6.508 1 88.69 2 LEU B C 1
ATOM 930 O O . LEU B 1 2 ? -4.84 -8.969 5.758 1 88.69 2 LEU B O 1
ATOM 934 N N . ARG B 1 3 ? -3.801 -9.898 7.598 1 95.25 3 ARG B N 1
ATOM 935 C CA . ARG B 1 3 ? -3.057 -8.672 7.875 1 95.25 3 ARG B CA 1
ATOM 936 C C . ARG B 1 3 ? -1.57 -8.969 8.062 1 95.25 3 ARG B C 1
ATOM 938 O O . ARG B 1 3 ? -1.193 -10.078 8.438 1 95.25 3 ARG B O 1
ATOM 945 N N . ILE B 1 4 ? -0.808 -7.926 7.785 1 97.88 4 ILE B N 1
ATOM 946 C CA . ILE B 1 4 ? 0.615 -7.98 8.109 1 97.88 4 ILE B CA 1
ATOM 947 C C . ILE B 1 4 ? 0.831 -7.602 9.57 1 97.88 4 ILE B C 1
ATOM 949 O O . ILE B 1 4 ? 0.351 -6.562 10.023 1 97.88 4 ILE B O 1
ATOM 953 N N . PRO B 1 5 ? 1.563 -8.492 10.289 1 96.56 5 PRO B N 1
ATOM 954 C CA . PRO B 1 5 ? 1.793 -8.133 11.688 1 96.56 5 PRO B CA 1
ATOM 955 C C . PRO B 1 5 ? 2.457 -6.762 11.844 1 96.56 5 PRO B C 1
ATOM 957 O O . PRO B 1 5 ? 3.318 -6.395 11.047 1 96.56 5 PRO B O 1
ATOM 960 N N . GLU B 1 6 ? 2.152 -6.066 12.898 1 95.56 6 GLU B N 1
ATOM 961 C CA . GLU B 1 6 ? 2.52 -4.672 13.102 1 95.56 6 GLU B CA 1
ATOM 962 C C . GLU B 1 6 ? 4.035 -4.504 13.18 1 95.56 6 GLU B C 1
ATOM 964 O O . GLU B 1 6 ? 4.566 -3.445 12.844 1 95.56 6 GLU B O 1
ATOM 969 N N . ASN B 1 7 ? 4.703 -5.5 13.664 1 95.75 7 ASN B N 1
ATOM 970 C CA . ASN B 1 7 ? 6.145 -5.371 13.867 1 95.75 7 ASN B CA 1
ATOM 971 C C . ASN B 1 7 ? 6.918 -5.629 12.578 1 95.75 7 ASN B C 1
ATOM 973 O O . ASN B 1 7 ? 8.133 -5.449 12.539 1 95.75 7 ASN B O 1
ATOM 977 N N . PHE B 1 8 ? 6.344 -6.098 11.539 1 97.31 8 PHE B N 1
ATOM 978 C CA . PHE B 1 8 ? 7.027 -6.348 10.273 1 97.31 8 PHE B CA 1
ATOM 979 C C . PHE B 1 8 ? 7.43 -5.039 9.609 1 97.31 8 PHE B C 1
ATOM 981 O O . PHE B 1 8 ? 6.77 -4.012 9.797 1 97.31 8 PHE B O 1
ATOM 988 N N . VAL B 1 9 ? 8.492 -5.141 8.82 1 97.31 9 VAL B N 1
ATOM 989 C CA . VAL B 1 9 ? 9.016 -3.934 8.188 1 97.31 9 VAL B CA 1
ATOM 990 C C . VAL B 1 9 ? 9.055 -4.121 6.672 1 97.31 9 VAL B C 1
ATOM 992 O O . VAL B 1 9 ? 9.258 -5.234 6.184 1 97.31 9 VAL B O 1
ATOM 995 N N . HIS B 1 10 ? 8.844 -3.014 6.008 1 98.12 10 HIS B N 1
ATOM 996 C CA . HIS B 1 10 ? 8.961 -2.996 4.555 1 98.12 10 HIS B CA 1
ATOM 997 C C . HIS B 1 10 ? 10.383 -3.324 4.113 1 98.12 10 HIS B C 1
ATOM 999 O O . HIS B 1 10 ? 11.352 -2.775 4.652 1 98.12 10 HIS B O 1
ATOM 1005 N N . THR B 1 11 ? 10.531 -4.18 3.092 1 96.75 11 THR B N 1
ATOM 1006 C CA . THR B 1 11 ? 11.867 -4.566 2.666 1 96.75 11 THR B CA 1
ATOM 1007 C C . THR B 1 11 ? 12.109 -4.188 1.208 1 96.75 11 THR B C 1
ATOM 1009 O O . THR B 1 11 ? 13.219 -3.822 0.829 1 96.75 11 THR B O 1
ATOM 1012 N N . ARG B 1 12 ? 11.172 -4.27 0.426 1 97.06 12 ARG B N 1
ATOM 1013 C CA . ARG B 1 12 ? 11.305 -3.941 -0.99 1 97.06 12 ARG B CA 1
ATOM 1014 C C . ARG B 1 12 ? 9.945 -3.701 -1.628 1 97.06 12 ARG B C 1
ATOM 1016 O O . ARG B 1 12 ? 8.914 -4.133 -1.096 1 97.06 12 ARG B O 1
ATOM 1023 N N . ALA B 1 13 ? 9.969 -2.961 -2.75 1 98.25 13 ALA B N 1
ATOM 1024 C CA . ALA B 1 13 ? 8.781 -2.719 -3.566 1 98.25 13 ALA B CA 1
ATOM 1025 C C . ALA B 1 13 ? 9.07 -2.971 -5.043 1 98.25 13 ALA B C 1
ATOM 1027 O O . ALA B 1 13 ? 10.195 -2.756 -5.508 1 98.25 13 ALA B O 1
ATOM 1028 N N . THR B 1 14 ? 8.086 -3.383 -5.762 1 98.38 14 THR B N 1
ATOM 1029 C CA . THR B 1 14 ? 8.195 -3.49 -7.215 1 98.38 14 THR B CA 1
ATOM 1030 C C . THR B 1 14 ? 7.902 -2.148 -7.879 1 98.38 14 THR B C 1
ATOM 1032 O O . THR B 1 14 ? 7.32 -1.256 -7.262 1 98.38 14 THR B O 1
ATOM 1035 N N . PRO B 1 15 ? 8.312 -1.994 -9.156 1 97.88 15 PRO B N 1
ATOM 1036 C CA . PRO B 1 15 ? 7.723 -0.895 -9.93 1 97.88 15 PRO B CA 1
ATOM 1037 C C . PRO B 1 15 ? 6.203 -1 -10.031 1 97.88 15 PRO B C 1
ATOM 1039 O O . PRO B 1 15 ? 5.617 -1.999 -9.609 1 97.88 15 PRO B O 1
ATOM 1042 N N . LEU B 1 16 ? 5.613 0.085 -10.414 1 98.56 16 LEU B N 1
ATOM 1043 C CA . LEU B 1 16 ? 4.234 -0.039 -10.875 1 98.56 16 LEU B CA 1
ATOM 1044 C C . LEU B 1 16 ? 4.164 -0.793 -12.195 1 98.56 16 LEU B C 1
ATOM 1046 O O . LEU B 1 16 ? 4.656 -0.308 -13.219 1 98.56 16 LEU B O 1
ATOM 1050 N N . TRP B 1 17 ? 3.502 -1.978 -12.172 1 98.69 17 TRP B N 1
ATOM 1051 C CA . TRP B 1 17 ? 3.461 -2.867 -13.328 1 98.69 17 TRP B CA 1
ATOM 1052 C C . TRP B 1 17 ? 2.084 -2.846 -13.977 1 98.69 17 TRP B C 1
ATOM 1054 O O . TRP B 1 17 ? 1.067 -2.686 -13.297 1 98.69 17 TRP B O 1
ATOM 1064 N N . ASP B 1 18 ? 2.029 -2.959 -15.203 1 98.31 18 ASP B N 1
ATOM 1065 C CA . ASP B 1 18 ? 0.821 -3.225 -15.977 1 98.31 18 ASP B CA 1
ATOM 1066 C C . ASP B 1 18 ? 0.938 -4.539 -16.75 1 98.31 18 ASP B C 1
ATOM 1068 O O . ASP B 1 18 ? 1.85 -5.328 -16.5 1 98.31 18 ASP B O 1
ATOM 1072 N N . LYS B 1 19 ? -0.018 -4.805 -17.625 1 97.81 19 LYS B N 1
ATOM 1073 C CA .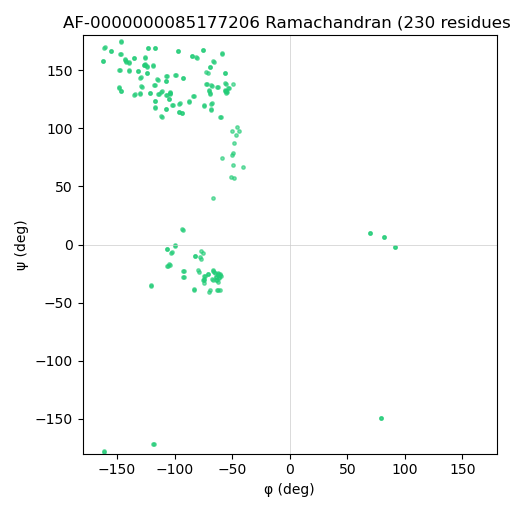 LYS B 1 19 ? -0.076 -6.078 -18.328 1 97.81 19 LYS B CA 1
ATOM 1074 C C . LYS B 1 19 ? 1.181 -6.301 -19.172 1 97.81 19 LYS B C 1
ATOM 1076 O O . LYS B 1 19 ? 1.586 -7.441 -19.406 1 97.81 19 LYS B O 1
ATOM 1081 N N . ASP B 1 20 ? 1.858 -5.273 -19.594 1 97.88 20 ASP B N 1
ATOM 1082 C CA . ASP B 1 20 ? 3.01 -5.391 -20.484 1 97.88 20 ASP B CA 1
ATOM 1083 C C . ASP B 1 20 ? 4.312 -5.477 -19.688 1 97.88 20 ASP B C 1
ATOM 1085 O O . ASP B 1 20 ? 5.293 -6.051 -20.156 1 97.88 20 ASP B O 1
ATOM 1089 N N . SER B 1 21 ? 4.344 -4.891 -18.469 1 98.12 21 SER B N 1
ATOM 1090 C CA . SER B 1 21 ? 5.605 -4.766 -17.75 1 98.12 21 SER B CA 1
ATOM 1091 C C . SER B 1 21 ? 5.688 -5.773 -16.609 1 98.12 21 SER B C 1
ATOM 1093 O O . SER B 1 21 ? 6.777 -6.059 -16.109 1 98.12 21 SER B O 1
ATOM 1095 N N . ALA B 1 22 ? 4.605 -6.344 -16.203 1 98.31 22 ALA B N 1
ATOM 1096 C CA . ALA B 1 22 ? 4.609 -7.285 -15.086 1 98.31 22 ALA B CA 1
ATOM 1097 C C . ALA B 1 22 ? 5.348 -8.57 -15.453 1 98.31 22 ALA B C 1
ATOM 1099 O O . ALA B 1 22 ? 5.16 -9.109 -16.547 1 98.31 22 ALA B O 1
ATOM 1100 N N . PRO B 1 23 ? 6.195 -9.086 -14.5 1 98.19 23 PRO B N 1
ATOM 1101 C CA . PRO B 1 23 ? 6.824 -10.383 -14.758 1 98.19 23 PRO B CA 1
ATOM 1102 C C . PRO B 1 23 ? 5.805 -11.484 -15.031 1 98.19 23 PRO B C 1
ATOM 1104 O O . PRO B 1 23 ? 4.812 -11.609 -14.305 1 98.19 23 PRO B O 1
ATOM 1107 N N . LYS B 1 24 ? 6.082 -12.328 -15.992 1 97.69 24 LYS B N 1
ATOM 1108 C CA . LYS B 1 24 ? 5.18 -13.398 -16.391 1 97.69 24 LYS B CA 1
ATOM 1109 C C . LYS B 1 24 ? 4.941 -14.375 -15.242 1 97.69 24 LYS B C 1
ATOM 1111 O O . LYS B 1 24 ? 3.871 -14.977 -15.141 1 97.69 24 LYS B O 1
ATOM 1116 N N . ALA B 1 25 ? 5.887 -14.523 -14.336 1 97.31 25 ALA B N 1
ATOM 1117 C CA . ALA B 1 25 ? 5.82 -15.469 -13.227 1 97.31 25 ALA B CA 1
ATOM 1118 C C . ALA B 1 25 ? 4.652 -15.141 -12.297 1 97.31 25 ALA B C 1
ATOM 1120 O O . ALA B 1 25 ? 4.125 -16.016 -11.617 1 97.31 25 ALA B O 1
ATOM 1121 N N . LEU B 1 26 ? 4.191 -13.859 -12.258 1 98.38 26 LEU B N 1
ATOM 1122 C CA . LEU B 1 26 ? 3.105 -13.438 -11.375 1 98.38 26 LEU B CA 1
ATOM 1123 C C . LEU B 1 26 ? 1.792 -14.102 -11.781 1 98.38 26 LEU B C 1
ATOM 1125 O O . LEU B 1 26 ? 0.869 -14.203 -10.969 1 98.38 26 LEU B O 1
ATOM 1129 N N . PHE B 1 27 ? 1.716 -14.516 -13.023 1 98.12 27 PHE B N 1
ATOM 1130 C CA . PHE B 1 27 ? 0.452 -14.984 -13.578 1 98.12 27 PHE B CA 1
ATOM 1131 C C . PHE B 1 27 ? 0.394 -16.5 -13.578 1 98.12 27 PHE B C 1
ATOM 1133 O O . PHE B 1 27 ? -0.584 -17.094 -14.039 1 98.12 27 PHE B O 1
ATOM 1140 N N . SER B 1 28 ? 1.436 -17.078 -13.117 1 97.06 28 SER B N 1
ATOM 1141 C CA . SER B 1 28 ? 1.484 -18.531 -12.93 1 97.06 28 SER B CA 1
ATOM 1142 C C . SER B 1 28 ? 1.658 -18.891 -11.461 1 97.06 28 SER B C 1
ATOM 1144 O O . SER B 1 28 ? 1.834 -18.016 -10.617 1 97.06 28 SER B O 1
ATOM 1146 N N . HIS B 1 29 ? 1.486 -20.156 -11.156 1 96.81 29 HIS B N 1
ATOM 1147 C CA . HIS B 1 29 ? 1.542 -20.719 -9.82 1 96.81 29 HIS B CA 1
ATOM 1148 C C . HIS B 1 29 ? 2.904 -20.484 -9.172 1 96.81 29 HIS B C 1
ATOM 1150 O O . HIS B 1 29 ? 3.904 -21.078 -9.594 1 96.81 29 HIS B O 1
ATOM 1156 N N . HIS B 1 30 ? 2.949 -19.547 -8.086 1 97.94 30 HIS B N 1
ATOM 1157 C CA . HIS B 1 30 ? 4.176 -19.234 -7.363 1 97.94 30 HIS B CA 1
ATOM 1158 C C . HIS B 1 30 ? 3.891 -18.938 -5.898 1 97.94 30 HIS B C 1
ATOM 1160 O O . HIS B 1 30 ? 2.744 -19.031 -5.453 1 97.94 30 HIS B O 1
ATOM 1166 N N . ASN B 1 31 ? 4.965 -18.719 -5.078 1 96.94 31 ASN B N 1
ATOM 1167 C CA . ASN B 1 31 ? 4.766 -18.422 -3.662 1 96.94 31 ASN B CA 1
ATOM 1168 C C . ASN B 1 31 ? 5.77 -17.391 -3.16 1 96.94 31 ASN B C 1
ATOM 1170 O O . ASN B 1 31 ? 6.727 -17.062 -3.861 1 96.94 31 ASN B O 1
ATOM 1174 N N . THR B 1 32 ? 5.43 -16.734 -2.08 1 92.88 32 THR B N 1
ATOM 1175 C CA . THR B 1 32 ? 6.395 -15.852 -1.432 1 92.88 32 THR B CA 1
ATOM 1176 C C . THR B 1 32 ? 7.34 -16.656 -0.538 1 92.88 32 THR B C 1
ATOM 1178 O O . THR B 1 32 ? 7.016 -17.766 -0.114 1 92.88 32 THR B O 1
ATOM 1181 N N . LYS B 1 33 ? 8.461 -16.062 -0.202 1 92.69 33 LYS B N 1
ATOM 1182 C CA . LYS B 1 33 ? 9.477 -16.656 0.667 1 92.69 33 LYS B CA 1
ATOM 1183 C C . LYS B 1 33 ? 8.953 -16.812 2.094 1 92.69 33 LYS B C 1
ATOM 1185 O O . LYS B 1 33 ? 7.996 -16.141 2.484 1 92.69 33 LYS B O 1
ATOM 1190 N N . ALA B 1 34 ? 9.617 -17.766 2.85 1 94.31 34 ALA B N 1
ATOM 1191 C CA . ALA B 1 34 ? 9.32 -17.906 4.273 1 94.31 34 ALA B CA 1
ATOM 1192 C C . ALA B 1 34 ? 9.5 -16.562 4.996 1 94.31 34 ALA B C 1
ATOM 1194 O O . ALA B 1 34 ? 10.477 -15.852 4.754 1 94.31 34 ALA B O 1
ATOM 1195 N N . GLY B 1 35 ? 8.492 -16.203 5.766 1 95.31 35 GLY B N 1
ATOM 1196 C CA . GLY B 1 35 ? 8.602 -15.031 6.613 1 95.31 35 GLY B CA 1
ATOM 1197 C C . GLY B 1 35 ? 8.328 -13.734 5.871 1 95.31 35 GLY B C 1
ATOM 1198 O O . GLY B 1 35 ? 8.484 -12.648 6.43 1 95.31 35 GLY B O 1
ATOM 1199 N N . VAL B 1 36 ? 7.906 -13.836 4.625 1 97.12 36 VAL B N 1
ATOM 1200 C CA . VAL B 1 36 ? 7.723 -12.633 3.824 1 97.12 36 VAL B CA 1
ATOM 1201 C C . VAL B 1 36 ? 6.25 -12.484 3.443 1 97.12 36 VAL B C 1
ATOM 1203 O O . VAL B 1 36 ? 5.652 -13.406 2.883 1 97.12 36 VAL B O 1
ATOM 1206 N N . TYR B 1 37 ? 5.641 -11.336 3.799 1 98.31 37 TYR B N 1
ATOM 1207 C CA . TYR B 1 37 ? 4.305 -10.969 3.34 1 98.31 37 TYR B CA 1
ATOM 1208 C C . TYR B 1 37 ? 4.375 -10.117 2.076 1 98.31 37 TYR B C 1
ATOM 1210 O O . TYR B 1 37 ? 5.266 -9.273 1.938 1 98.31 37 TYR B O 1
ATOM 1218 N N . GLY B 1 38 ? 3.432 -10.312 1.156 1 98.38 38 GLY B N 1
ATOM 1219 C CA . GLY B 1 38 ? 3.238 -9.422 0.021 1 98.38 38 GLY B CA 1
ATOM 1220 C C . GLY B 1 38 ? 1.946 -8.633 0.096 1 98.38 38 GLY B C 1
ATOM 1221 O O . GLY B 1 38 ? 0.906 -9.172 0.48 1 98.38 38 GLY B O 1
ATOM 1222 N N . ARG B 1 39 ? 2.012 -7.375 -0.119 1 98.81 39 ARG B N 1
ATOM 1223 C CA . ARG B 1 39 ? 0.834 -6.523 -0.268 1 98.81 39 ARG B CA 1
ATOM 1224 C C . ARG B 1 39 ? 0.706 -6.012 -1.698 1 98.81 39 ARG B C 1
ATOM 1226 O O . ARG B 1 39 ? 1.532 -5.223 -2.156 1 98.81 39 ARG B O 1
ATOM 1233 N N . LEU B 1 40 ? -0.289 -6.496 -2.418 1 98.81 40 LEU B N 1
ATOM 1234 C CA . LEU B 1 40 ? -0.56 -6.074 -3.787 1 98.81 40 LEU B CA 1
ATOM 1235 C C . LEU B 1 40 ? -1.585 -4.945 -3.816 1 98.81 40 LEU B C 1
ATOM 1237 O O . LEU B 1 40 ? -2.734 -5.137 -3.412 1 98.81 40 LEU B O 1
ATOM 1241 N N . SER B 1 41 ? -1.175 -3.77 -4.223 1 98.81 41 SER B N 1
ATOM 1242 C CA . SER B 1 41 ? -2.02 -2.58 -4.266 1 98.81 41 SER B CA 1
ATOM 1243 C C . SER B 1 41 ? -2.428 -2.244 -5.695 1 98.81 41 SER B C 1
ATOM 1245 O O . SER B 1 41 ? -1.571 -2.043 -6.559 1 98.81 41 SER B O 1
ATOM 1247 N N . VAL B 1 42 ? -3.727 -2.135 -5.906 1 98.81 42 VAL B N 1
ATOM 1248 C CA . VAL B 1 42 ? -4.238 -1.853 -7.242 1 98.81 42 VAL B CA 1
ATOM 1249 C C . VAL B 1 42 ? -4.484 -0.354 -7.398 1 98.81 42 VAL B C 1
ATOM 1251 O O . VAL B 1 42 ? -5.367 0.207 -6.746 1 98.81 42 VAL B O 1
ATOM 1254 N N . MET B 1 43 ? -3.697 0.232 -8.289 1 98.62 43 MET B N 1
ATOM 1255 C CA . MET B 1 43 ? -3.799 1.674 -8.492 1 98.62 43 MET B CA 1
ATOM 1256 C C . MET B 1 43 ? -4.934 2.006 -9.461 1 98.62 43 MET B C 1
ATOM 1258 O O . MET B 1 43 ? -5.605 3.027 -9.305 1 98.62 43 MET B O 1
ATOM 1262 N N . GLN B 1 44 ? -5.109 1.25 -10.422 1 98.44 44 GLN B N 1
ATOM 1263 C CA . GLN B 1 44 ? -6.129 1.326 -11.469 1 98.44 44 GLN B CA 1
ATOM 1264 C C . GLN B 1 44 ? -6.516 -0.065 -11.953 1 98.44 44 GLN B C 1
ATOM 1266 O O . GLN B 1 44 ? -5.691 -0.98 -11.961 1 98.44 44 GLN B O 1
ATOM 1271 N N . GLY B 1 45 ? -7.84 -0.164 -12.406 1 98.5 45 GLY B N 1
ATOM 1272 C CA . GLY B 1 45 ? -8.305 -1.451 -12.898 1 98.5 45 GLY B CA 1
ATOM 1273 C C . GLY B 1 45 ? -8.672 -2.418 -11.781 1 98.5 45 GLY B C 1
ATOM 1274 O O . GLY B 1 45 ? -9.219 -2.012 -10.758 1 98.5 45 GLY B O 1
ATOM 1275 N N . VAL B 1 46 ? -8.484 -3.73 -12.07 1 98.81 46 VAL B N 1
ATOM 1276 C CA . VAL B 1 46 ? -8.914 -4.773 -11.148 1 98.81 46 VAL B CA 1
ATOM 1277 C C . VAL B 1 46 ? -7.984 -5.977 -11.258 1 98.81 46 VAL B C 1
ATOM 1279 O O . VAL B 1 46 ? -7.645 -6.41 -12.359 1 98.81 46 VAL B O 1
ATOM 1282 N N . VAL B 1 47 ? -7.605 -6.492 -10.094 1 98.88 47 VAL B N 1
ATOM 1283 C CA . VAL B 1 47 ? -6.805 -7.711 -10.031 1 98.88 47 VAL B CA 1
ATOM 1284 C C . VAL B 1 47 ? -7.586 -8.805 -9.305 1 98.88 47 VAL B C 1
ATOM 1286 O O . VAL B 1 47 ? -8.227 -8.547 -8.281 1 98.88 47 VAL B O 1
ATOM 1289 N N . LYS B 1 48 ? -7.52 -9.938 -9.836 1 98.94 48 LYS B N 1
ATOM 1290 C CA . LYS B 1 48 ? -8.047 -11.109 -9.148 1 98.94 48 LYS B CA 1
ATOM 1291 C C . LYS B 1 48 ? -6.918 -11.992 -8.625 1 98.94 48 LYS B C 1
ATOM 1293 O O . LYS B 1 48 ? -5.996 -12.336 -9.359 1 98.94 48 LYS B O 1
ATOM 1298 N N . TYR B 1 49 ? -6.996 -12.312 -7.379 1 98.69 49 TYR B N 1
ATOM 1299 C CA . TYR B 1 49 ? -6.035 -13.148 -6.664 1 98.69 49 TYR B CA 1
ATOM 1300 C C . TYR B 1 49 ? -6.582 -14.555 -6.449 1 98.69 49 TYR B C 1
ATOM 1302 O O . TYR B 1 49 ? -7.703 -14.719 -5.965 1 98.69 49 TYR B O 1
ATOM 1310 N N . PHE B 1 50 ? -5.766 -15.539 -6.805 1 98.75 50 PHE B N 1
ATOM 1311 C CA . PHE B 1 50 ? -6.082 -16.938 -6.562 1 98.75 50 PHE B CA 1
ATOM 1312 C C . PHE B 1 50 ? -5.062 -17.562 -5.621 1 98.75 50 PHE B C 1
ATOM 1314 O O . PHE B 1 50 ? -3.877 -17.656 -5.945 1 98.75 50 PHE B O 1
ATOM 1321 N N . GLY B 1 51 ? -5.512 -18.031 -4.469 1 98.19 51 GLY B N 1
ATOM 1322 C CA . GLY B 1 51 ? -4.676 -18.797 -3.557 1 98.19 51 GLY B CA 1
ATOM 1323 C C . GLY B 1 51 ? -4.895 -20.297 -3.66 1 98.19 51 GLY B C 1
ATOM 1324 O O . GLY B 1 51 ? -6.012 -20.75 -3.916 1 98.19 51 GLY B O 1
ATOM 1325 N N . PHE B 1 52 ? -3.795 -21.047 -3.457 1 98.5 52 PHE B N 1
ATOM 1326 C CA . PHE B 1 52 ? -3.836 -22.5 -3.555 1 98.5 52 PHE B CA 1
ATOM 1327 C C . PHE B 1 52 ? -3.332 -23.141 -2.268 1 98.5 52 PHE B C 1
ATOM 1329 O O . PHE B 1 52 ? -2.492 -22.578 -1.569 1 98.5 52 PHE B O 1
ATOM 1336 N N . PRO B 1 53 ? -3.787 -24.328 -1.976 1 97.5 53 PRO B N 1
ATOM 1337 C CA . PRO B 1 53 ? -3.389 -24.953 -0.716 1 97.5 53 PRO B CA 1
ATOM 1338 C C . PRO B 1 53 ? -1.943 -25.453 -0.736 1 97.5 53 PRO B C 1
ATOM 1340 O O . PRO B 1 53 ? -1.335 -25.625 0.322 1 97.5 53 PRO B O 1
ATOM 1343 N N . ASP B 1 54 ? -1.423 -25.781 -1.901 1 97.06 54 ASP B N 1
ATOM 1344 C CA . ASP B 1 54 ? -0.047 -26.266 -2 1 97.06 54 ASP B CA 1
ATOM 1345 C C . ASP B 1 54 ? 0.479 -26.141 -3.428 1 97.06 54 ASP B C 1
ATOM 1347 O O . ASP B 1 54 ? -0.22 -25.625 -4.309 1 97.06 54 ASP B O 1
ATOM 1351 N N . ALA B 1 55 ? 1.681 -26.562 -3.658 1 96.69 55 ALA B N 1
ATOM 1352 C CA . ALA B 1 55 ? 2.42 -26.391 -4.906 1 96.69 55 ALA B CA 1
ATOM 1353 C C . ALA B 1 55 ? 1.758 -27.141 -6.051 1 96.69 55 ALA B C 1
ATOM 1355 O O . ALA B 1 55 ? 1.853 -26.734 -7.211 1 96.69 55 ALA B O 1
ATOM 1356 N N . ASP B 1 56 ? 1.02 -28.141 -5.793 1 97.06 56 ASP B N 1
ATOM 1357 C CA . ASP B 1 56 ? 0.524 -29.031 -6.84 1 97.06 56 ASP B CA 1
ATOM 1358 C C . ASP B 1 56 ? -0.964 -28.797 -7.094 1 97.06 56 ASP B C 1
ATOM 1360 O O . ASP B 1 56 ? -1.538 -29.391 -8.016 1 97.06 56 ASP B O 1
ATOM 1364 N N . ALA B 1 57 ? -1.545 -27.953 -6.324 1 97.12 57 ALA B N 1
ATOM 1365 C CA . ALA B 1 57 ? -2.988 -27.766 -6.438 1 97.12 57 ALA B CA 1
ATOM 1366 C C . ALA B 1 57 ? -3.34 -27 -7.711 1 97.12 57 ALA B C 1
ATOM 1368 O O . ALA B 1 57 ? -2.676 -26.016 -8.062 1 97.12 57 ALA B O 1
ATOM 1369 N N . THR B 1 58 ? -4.402 -27.422 -8.43 1 95.31 58 THR B N 1
ATOM 1370 C CA . THR B 1 58 ? -4.859 -26.766 -9.648 1 95.31 58 THR B CA 1
ATOM 1371 C C . THR B 1 58 ? -6.141 -25.969 -9.383 1 95.31 58 THR B C 1
ATOM 1373 O O . THR B 1 58 ? -6.52 -25.109 -10.18 1 95.31 58 THR B O 1
ATOM 1376 N N . GLU B 1 59 ? -6.785 -26.328 -8.266 1 97.69 59 GLU B N 1
ATOM 1377 C CA . GLU B 1 59 ? -7.984 -25.594 -7.867 1 97.69 59 GLU B CA 1
ATOM 1378 C C . GLU B 1 59 ? -7.691 -24.641 -6.711 1 97.69 59 GLU B C 1
ATOM 1380 O O . GLU B 1 59 ? -7.109 -25.047 -5.703 1 97.69 59 GLU B O 1
ATOM 1385 N N . PRO B 1 60 ? -8.141 -23.438 -6.902 1 98.12 60 PRO B N 1
ATOM 1386 C CA . PRO B 1 60 ? -7.891 -22.484 -5.82 1 98.12 60 PRO B CA 1
ATOM 1387 C C . PRO B 1 60 ? -8.758 -22.75 -4.586 1 98.12 60 PRO B C 1
ATOM 1389 O O . PRO B 1 60 ? -9.875 -23.25 -4.711 1 98.12 60 PRO B O 1
ATOM 1392 N N . ASP B 1 61 ? -8.266 -22.453 -3.457 1 98 61 ASP B N 1
ATOM 1393 C CA . ASP B 1 61 ? -9.031 -22.5 -2.211 1 98 61 ASP B CA 1
ATOM 1394 C C . ASP B 1 61 ? -9.43 -21.094 -1.758 1 98 61 ASP B C 1
ATOM 1396 O O . ASP B 1 61 ? -10.148 -20.938 -0.77 1 98 61 ASP B O 1
ATOM 1400 N N . LEU B 1 62 ? -8.953 -20.141 -2.404 1 97.06 62 LEU B N 1
ATOM 1401 C CA . LEU B 1 62 ? -9.227 -18.75 -2.105 1 97.06 62 LEU B CA 1
ATOM 1402 C C . LEU B 1 62 ? -9.25 -17.906 -3.381 1 97.06 62 LEU B C 1
ATOM 1404 O O . LEU B 1 62 ? -8.375 -18.062 -4.238 1 97.06 62 LEU B O 1
ATOM 1408 N N . GLU B 1 63 ? -10.281 -17.062 -3.566 1 98 63 GLU B N 1
ATOM 1409 C CA . GLU B 1 63 ? -10.375 -16.062 -4.633 1 98 63 GLU B CA 1
ATOM 1410 C C . GLU B 1 63 ? -10.742 -14.695 -4.082 1 98 63 GLU B C 1
ATOM 1412 O O . GLU B 1 63 ? -11.664 -14.57 -3.273 1 98 63 GLU B O 1
ATOM 1417 N N . LEU B 1 64 ? -9.984 -13.766 -4.477 1 98 64 LEU B N 1
ATOM 1418 C CA . LEU B 1 64 ? -10.195 -12.398 -4.004 1 98 64 LEU B CA 1
ATOM 1419 C C . LEU B 1 64 ? -10.109 -11.406 -5.156 1 98 64 LEU B C 1
ATOM 1421 O O . LEU B 1 64 ? -9.172 -11.445 -5.949 1 98 64 LEU B O 1
ATOM 1425 N N . VAL B 1 65 ? -11.148 -10.562 -5.246 1 98.69 65 VAL B N 1
ATOM 1426 C CA . VAL B 1 65 ? -11.102 -9.461 -6.211 1 98.69 65 VAL B CA 1
ATOM 1427 C C . VAL B 1 65 ? -10.609 -8.195 -5.523 1 98.69 65 VAL B C 1
ATOM 1429 O O . VAL B 1 65 ? -11.195 -7.75 -4.531 1 98.69 65 VAL B O 1
ATOM 1432 N N . ILE B 1 66 ? -9.547 -7.688 -6.035 1 98.5 66 ILE B N 1
ATOM 1433 C CA . ILE B 1 66 ? -8.93 -6.473 -5.516 1 98.5 66 ILE B CA 1
ATOM 1434 C C . ILE B 1 66 ? -9.164 -5.32 -6.488 1 98.5 66 ILE B C 1
ATOM 1436 O O . ILE B 1 66 ? -8.594 -5.297 -7.582 1 98.5 66 ILE B O 1
ATOM 1440 N N . GLU B 1 67 ? -9.875 -4.309 -6.059 1 98.44 67 GLU B N 1
ATOM 1441 C CA . GLU B 1 67 ? -10.234 -3.18 -6.91 1 98.44 67 GLU B CA 1
ATOM 1442 C C . GLU B 1 67 ? -9.281 -2.008 -6.711 1 98.44 67 GLU B C 1
ATOM 1444 O O . GLU B 1 67 ? -8.547 -1.962 -5.719 1 98.44 67 GLU B O 1
ATOM 1449 N N . ALA B 1 68 ? -9.375 -1.069 -7.656 1 98.62 68 ALA B N 1
ATOM 1450 C CA . ALA B 1 68 ? -8.586 0.148 -7.531 1 98.62 68 ALA B CA 1
ATOM 1451 C C . ALA B 1 68 ? -8.805 0.812 -6.176 1 98.62 68 ALA B C 1
ATOM 1453 O O . ALA B 1 68 ? -9.945 0.913 -5.707 1 98.62 68 ALA B O 1
ATOM 1454 N N . GLY B 1 69 ? -7.672 1.22 -5.547 1 98.12 69 GLY B N 1
ATOM 1455 C CA . GLY B 1 69 ? -7.762 1.869 -4.25 1 98.12 69 GLY B CA 1
ATOM 1456 C C . GLY B 1 69 ? -7.672 0.897 -3.088 1 98.12 69 GLY B C 1
ATOM 1457 O O . GLY B 1 69 ? -7.641 1.311 -1.928 1 98.12 69 GLY B O 1
ATOM 1458 N N . SER B 1 70 ? -7.566 -0.437 -3.422 1 98.31 70 SER B N 1
ATOM 1459 C CA . SER B 1 70 ? -7.492 -1.479 -2.404 1 98.31 70 SER B CA 1
ATOM 1460 C C . SER B 1 70 ? -6.23 -2.32 -2.566 1 98.31 70 SER B C 1
ATOM 1462 O O . SER B 1 70 ? -5.48 -2.143 -3.529 1 98.31 70 SER B O 1
ATOM 1464 N N . PHE B 1 71 ? -6.031 -3.104 -1.519 1 98.75 71 PHE B N 1
ATOM 1465 C CA . PHE B 1 71 ? -4.895 -4.016 -1.605 1 98.75 71 PHE B CA 1
ATOM 1466 C C . PHE B 1 71 ? -5.254 -5.383 -1.031 1 98.75 71 PHE B C 1
ATOM 1468 O O . PHE B 1 71 ? -6.227 -5.512 -0.285 1 98.75 71 PHE B O 1
ATOM 1475 N N . GLY B 1 72 ? -4.527 -6.336 -1.479 1 98.25 72 GLY B N 1
ATOM 1476 C CA . GLY B 1 72 ? -4.574 -7.68 -0.926 1 98.25 72 GLY B CA 1
ATOM 1477 C C . GLY B 1 72 ? -3.248 -8.133 -0.339 1 98.25 72 GLY B C 1
ATOM 1478 O O . GLY B 1 72 ? -2.188 -7.672 -0.764 1 98.25 72 GLY B O 1
ATOM 1479 N N . ILE B 1 73 ? -3.424 -9.078 0.626 1 98.38 73 ILE B N 1
ATOM 1480 C CA . ILE B 1 73 ? -2.227 -9.555 1.309 1 98.38 73 ILE B CA 1
ATOM 1481 C C . ILE B 1 73 ? -2.002 -11.031 0.987 1 98.38 73 ILE B C 1
ATOM 1483 O O . ILE B 1 73 ? -2.934 -11.836 1.057 1 98.38 73 ILE B O 1
ATOM 1487 N N . SER B 1 74 ? -0.814 -11.328 0.586 1 97.75 74 SER B N 1
ATOM 1488 C CA . SER B 1 74 ? -0.372 -12.719 0.48 1 97.75 74 SER B CA 1
ATOM 1489 C C . SER B 1 74 ? 0.511 -13.109 1.661 1 97.75 74 SER B C 1
ATOM 1491 O O . SER B 1 74 ? 1.567 -12.508 1.878 1 97.75 74 SER B O 1
ATOM 1493 N N . PRO B 1 75 ? 0.095 -14.133 2.449 1 97.69 75 PRO B N 1
ATOM 1494 C CA . PRO B 1 75 ? 0.938 -14.539 3.576 1 97.69 75 PRO B CA 1
ATOM 1495 C C . PRO B 1 75 ? 2.164 -15.336 3.139 1 97.69 75 PRO B C 1
ATOM 1497 O O . PRO B 1 75 ? 2.244 -15.773 1.985 1 97.69 75 PRO B O 1
ATOM 1500 N N . PRO B 1 76 ? 3.117 -15.516 4.094 1 97.06 76 PRO B N 1
ATOM 1501 C CA . PRO B 1 76 ? 4.332 -16.266 3.77 1 97.06 76 PRO B CA 1
ATOM 1502 C C . PRO B 1 76 ? 4.031 -17.656 3.217 1 97.06 76 PRO B C 1
ATOM 1504 O O . PRO B 1 76 ? 3.135 -18.344 3.715 1 97.06 76 PRO B O 1
ATOM 1507 N N . GLU B 1 77 ? 4.688 -17.984 2.127 1 97.88 77 GLU B N 1
ATOM 1508 C CA . GLU B 1 77 ? 4.75 -19.312 1.538 1 97.88 77 GLU B CA 1
ATOM 1509 C C . GLU B 1 77 ? 3.404 -19.719 0.935 1 97.88 77 GLU B C 1
ATOM 1511 O O . GLU B 1 77 ? 3.209 -20.875 0.545 1 97.88 77 GLU B O 1
ATOM 1516 N N . LYS B 1 78 ? 2.443 -18.812 0.827 1 97.94 78 LYS B N 1
ATOM 1517 C CA . LYS B 1 78 ? 1.158 -19.109 0.209 1 97.94 78 LYS B CA 1
ATOM 1518 C C . LYS B 1 78 ? 1.281 -19.188 -1.31 1 97.94 78 LYS B C 1
ATOM 1520 O O . LYS B 1 78 ? 1.676 -18.219 -1.953 1 97.94 78 LYS B O 1
ATOM 1525 N N . TRP B 1 79 ? 0.946 -20.359 -1.867 1 98.5 79 TRP B N 1
ATOM 1526 C CA . TRP B 1 79 ? 0.932 -20.516 -3.318 1 98.5 79 TRP B CA 1
ATOM 1527 C C . TRP B 1 79 ? -0.224 -19.734 -3.938 1 98.5 79 TRP B C 1
ATOM 1529 O O . TRP B 1 79 ? -1.357 -19.812 -3.457 1 98.5 79 TRP B O 1
ATOM 1539 N N . HIS B 1 80 ? 0.084 -18.969 -5.023 1 98.69 80 HIS B N 1
ATOM 1540 C CA . HIS B 1 80 ? -0.939 -18.109 -5.609 1 98.69 80 HIS B CA 1
ATOM 1541 C C . HIS B 1 80 ? -0.577 -17.703 -7.035 1 98.69 80 HIS B C 1
ATOM 1543 O O . HIS B 1 80 ? 0.529 -18 -7.5 1 98.69 80 HIS B O 1
ATOM 1549 N N . ARG B 1 81 ? -1.479 -17.125 -7.734 1 98.62 81 ARG B N 1
ATOM 1550 C CA . ARG B 1 81 ? -1.338 -16.391 -8.992 1 98.62 81 ARG B CA 1
ATOM 1551 C C . ARG B 1 81 ? -2.342 -15.242 -9.07 1 98.62 81 ARG B C 1
ATOM 1553 O O . ARG B 1 81 ? -3.289 -15.188 -8.281 1 98.62 81 ARG B O 1
ATOM 1560 N N . ILE B 1 82 ? -2.057 -14.328 -10.023 1 98.81 82 ILE B N 1
ATOM 1561 C CA . ILE B 1 82 ? -3.027 -13.258 -10.203 1 98.81 82 ILE B CA 1
ATOM 1562 C C . ILE B 1 82 ? -3.475 -13.195 -11.664 1 98.81 82 ILE B C 1
ATOM 1564 O O . ILE B 1 82 ? -2.85 -13.805 -12.531 1 98.81 82 ILE B O 1
ATOM 1568 N N . GLU B 1 83 ? -4.582 -12.555 -11.836 1 98.75 83 GLU B N 1
ATOM 1569 C CA . GLU B 1 83 ? -5.094 -12.164 -13.148 1 98.75 83 GLU B CA 1
ATOM 1570 C C . GLU B 1 83 ? -5.473 -10.68 -13.18 1 98.75 83 GLU B C 1
ATOM 1572 O O . GLU B 1 83 ? -6.047 -10.164 -12.219 1 98.75 83 GLU B O 1
ATOM 1577 N N . LEU B 1 84 ? -5.062 -10.086 -14.273 1 98.81 84 LEU B N 1
ATOM 1578 C CA . LEU B 1 84 ? -5.551 -8.734 -14.508 1 98.81 84 LEU B CA 1
ATOM 1579 C C . LEU B 1 84 ? -6.879 -8.758 -15.25 1 98.81 84 LEU B C 1
ATOM 1581 O O . LEU B 1 84 ? -6.957 -9.25 -16.375 1 98.81 84 LEU B O 1
ATOM 1585 N N . LEU B 1 85 ? -7.895 -8.156 -14.688 1 98.75 85 LEU B N 1
ATOM 1586 C CA . LEU B 1 85 ? -9.234 -8.352 -15.234 1 98.75 85 LEU B CA 1
ATOM 1587 C C . LEU B 1 85 ? -9.57 -7.27 -16.25 1 98.75 85 LEU B C 1
ATOM 1589 O O . LEU B 1 85 ? -10.492 -7.426 -17.047 1 98.75 85 LEU B O 1
ATOM 1593 N N . THR B 1 86 ? -8.883 -6.121 -16.156 1 98.56 86 THR B N 1
ATOM 1594 C CA . THR B 1 86 ? -9.094 -5.062 -17.141 1 98.56 86 THR B CA 1
ATOM 1595 C C . THR B 1 86 ? -7.77 -4.637 -17.766 1 98.56 86 THR B C 1
ATOM 1597 O O . THR B 1 86 ? -6.723 -4.699 -17.125 1 98.56 86 THR B O 1
ATOM 1600 N N . ASP B 1 87 ? -7.758 -4.086 -18.984 1 98.12 87 ASP B N 1
ATOM 1601 C CA . ASP B 1 87 ? -6.562 -3.783 -19.766 1 98.12 87 ASP B CA 1
ATOM 1602 C C . ASP B 1 87 ? -5.797 -2.607 -19.172 1 98.12 87 ASP B C 1
ATOM 1604 O O . ASP B 1 87 ? -4.59 -2.471 -19.375 1 98.12 87 ASP B O 1
ATOM 1608 N N . ASP B 1 88 ? -6.484 -1.762 -18.469 1 98.06 88 ASP B N 1
ATOM 1609 C CA . ASP B 1 88 ? -5.848 -0.553 -17.953 1 98.06 88 ASP B CA 1
ATOM 1610 C C . ASP B 1 88 ? -5.312 -0.773 -16.531 1 98.06 8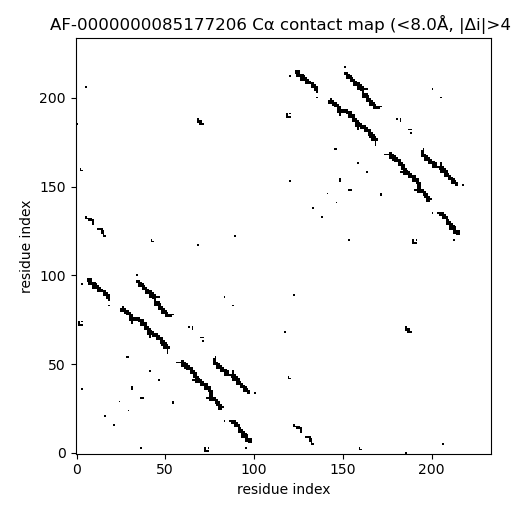8 ASP B C 1
ATOM 1612 O O . ASP B 1 88 ? -4.949 0.183 -15.852 1 98.06 88 ASP B O 1
ATOM 1616 N N . THR B 1 89 ? -5.266 -2.08 -16.094 1 98.62 89 THR B N 1
ATOM 1617 C CA . THR B 1 89 ? -4.852 -2.396 -14.734 1 98.62 89 THR B CA 1
ATOM 1618 C C . THR B 1 89 ? -3.363 -2.119 -14.547 1 98.62 89 THR B C 1
ATOM 1620 O O . THR B 1 89 ? -2.543 -2.498 -15.391 1 98.62 89 THR B O 1
ATOM 1623 N N . TYR B 1 90 ? -2.965 -1.355 -13.445 1 98.62 90 TYR B N 1
ATOM 1624 C CA . TYR B 1 90 ? -1.583 -1.353 -12.977 1 98.62 90 TYR B CA 1
ATOM 1625 C C . TYR B 1 90 ? -1.519 -1.358 -11.461 1 98.62 90 TYR B C 1
ATOM 1627 O O . TYR B 1 90 ? -2.461 -0.926 -10.789 1 98.62 90 TYR B O 1
ATOM 1635 N N . PHE B 1 91 ? -0.49 -1.939 -10.914 1 98.75 91 PHE B N 1
ATOM 1636 C CA . PHE B 1 91 ? -0.373 -2.289 -9.5 1 98.75 91 PHE B CA 1
ATOM 1637 C C . PHE B 1 91 ? 1.09 -2.381 -9.086 1 98.75 91 PHE B C 1
ATOM 1639 O O . PHE B 1 91 ? 1.985 -2.334 -9.93 1 98.75 91 PHE B O 1
ATOM 1646 N N . SER B 1 92 ? 1.271 -2.41 -7.828 1 98.81 92 SER B N 1
ATOM 1647 C CA . SER B 1 92 ? 2.586 -2.686 -7.258 1 98.81 92 SER B CA 1
ATOM 1648 C C . SER B 1 92 ? 2.494 -3.672 -6.102 1 98.81 92 SER B C 1
ATOM 1650 O O . SER B 1 92 ? 1.407 -3.916 -5.57 1 98.81 92 SER B O 1
ATOM 1652 N N . ILE B 1 93 ? 3.557 -4.27 -5.797 1 98.75 93 ILE B N 1
ATOM 1653 C CA . ILE B 1 93 ? 3.658 -5.176 -4.66 1 98.75 93 ILE B CA 1
ATOM 1654 C C . ILE B 1 93 ? 4.734 -4.684 -3.699 1 98.75 93 ILE B C 1
ATOM 1656 O O . ILE B 1 93 ? 5.852 -4.363 -4.117 1 98.75 93 ILE B O 1
ATOM 1660 N N . ASP B 1 94 ? 4.398 -4.613 -2.463 1 98.69 94 ASP B N 1
ATOM 1661 C CA . ASP B 1 94 ? 5.32 -4.336 -1.365 1 98.69 94 ASP B CA 1
ATOM 1662 C C . ASP B 1 94 ? 5.578 -5.59 -0.534 1 98.69 94 ASP B C 1
ATOM 1664 O O . ASP B 1 94 ? 4.652 -6.352 -0.247 1 98.69 94 ASP B O 1
ATOM 1668 N N . PHE B 1 95 ? 6.801 -5.73 -0.142 1 98.5 95 PHE B N 1
ATOM 1669 C CA . PHE B 1 95 ? 7.145 -6.902 0.655 1 98.5 95 PHE B CA 1
ATOM 1670 C C . PHE B 1 95 ? 7.562 -6.496 2.062 1 98.5 95 PHE B C 1
ATOM 1672 O O . PHE B 1 95 ? 8.219 -5.469 2.248 1 98.5 95 PHE B O 1
ATOM 1679 N N . PHE B 1 96 ? 7.156 -7.289 3.016 1 98.19 96 PHE B N 1
ATOM 1680 C CA . PHE B 1 96 ? 7.406 -7.047 4.434 1 98.19 96 PHE B CA 1
ATOM 1681 C C . PHE B 1 96 ? 8.008 -8.281 5.098 1 98.19 96 PHE B C 1
ATOM 1683 O O . PHE B 1 96 ? 7.609 -9.406 4.805 1 98.19 96 PHE B O 1
ATOM 1690 N N . ALA B 1 97 ? 8.914 -8.086 6.039 1 97 97 ALA B N 1
ATOM 1691 C CA . ALA B 1 97 ? 9.516 -9.195 6.77 1 97 97 ALA B CA 1
ATOM 1692 C C . ALA B 1 97 ? 9.742 -8.828 8.234 1 97 97 ALA B C 1
ATOM 1694 O O . ALA B 1 97 ? 9.75 -7.648 8.594 1 97 97 ALA B O 1
ATOM 1695 N N . ASP B 1 98 ? 9.859 -9.891 8.969 1 94.12 98 ASP B N 1
ATOM 1696 C CA . ASP B 1 98 ? 10.227 -9.711 10.367 1 94.12 98 ASP B CA 1
ATOM 1697 C C . ASP B 1 98 ? 11.664 -9.203 10.5 1 94.12 98 ASP B C 1
ATOM 1699 O O . ASP B 1 98 ? 12.602 -9.852 10.031 1 94.12 98 ASP B O 1
ATOM 1703 N N . PRO B 1 99 ? 11.789 -8.016 11.148 1 90.31 99 PRO B N 1
ATOM 1704 C CA . PRO B 1 99 ? 13.148 -7.492 11.258 1 90.31 99 PRO B CA 1
ATOM 1705 C C . PRO B 1 99 ? 14.062 -8.383 12.102 1 90.31 99 PRO B C 1
ATOM 1707 O O . PRO B 1 99 ? 15.281 -8.312 11.969 1 90.31 99 PRO B O 1
ATOM 1710 N N . GLN B 1 100 ? 13.539 -9.109 13.016 1 85.31 100 GLN B N 1
ATOM 1711 C CA . GLN B 1 100 ? 14.328 -9.977 13.875 1 85.31 100 GLN B CA 1
ATOM 1712 C C . GLN B 1 100 ? 14.695 -11.273 13.164 1 85.31 100 GLN B C 1
ATOM 1714 O O . GLN B 1 100 ? 15.609 -11.984 13.586 1 85.31 100 GLN B O 1
ATOM 1719 N N . ALA B 1 101 ? 13.93 -11.609 12.164 1 68.81 101 ALA B N 1
ATOM 1720 C CA . ALA B 1 101 ? 14.234 -12.844 11.445 1 68.81 101 ALA B CA 1
ATOM 1721 C C . ALA B 1 101 ? 15.594 -12.766 10.766 1 68.81 101 ALA B C 1
ATOM 1723 O O . ALA B 1 101 ? 16.312 -13.766 10.672 1 68.81 101 ALA B O 1
ATOM 1724 N N . ASN B 1 102 ? 15.938 -11.633 10.203 1 56.44 102 ASN B N 1
ATOM 1725 C CA . ASN B 1 102 ? 17.234 -11.5 9.57 1 56.44 102 ASN B CA 1
ATOM 1726 C C . ASN B 1 102 ? 18.375 -11.578 10.594 1 56.44 102 ASN B C 1
ATOM 1728 O O . ASN B 1 102 ? 19.484 -12 10.266 1 56.44 102 ASN B O 1
ATOM 1732 N N . LEU B 1 103 ? 18.172 -11.172 11.781 1 49.91 103 LEU B N 1
ATOM 1733 C CA . LEU B 1 103 ? 19.219 -11.234 12.789 1 49.91 103 LEU B CA 1
ATOM 1734 C C . LEU B 1 103 ? 19.516 -12.68 13.18 1 49.91 103 LEU B C 1
ATOM 1736 O O . LEU B 1 103 ? 20.625 -13.008 13.578 1 49.91 103 LEU B O 1
ATOM 1740 N N . GLU B 1 104 ? 18.547 -13.414 13.273 1 46.34 104 GLU B N 1
ATOM 1741 C CA . GLU B 1 104 ? 18.859 -14.781 13.68 1 46.34 104 GLU B CA 1
ATOM 1742 C C . GLU B 1 104 ? 19.766 -15.469 12.648 1 46.34 104 GLU B C 1
ATOM 1744 O O . GLU B 1 104 ? 20.516 -16.391 12.984 1 46.34 104 GLU B O 1
ATOM 1749 N N . GLY B 1 105 ? 19.719 -15.078 11.523 1 39.22 105 GLY B N 1
ATOM 1750 C CA . GLY B 1 105 ? 20.688 -15.719 10.672 1 39.22 105 GLY B CA 1
ATOM 1751 C C . GLY B 1 105 ? 22.109 -15.227 10.898 1 39.22 105 GLY B C 1
ATOM 1752 O O . GLY B 1 105 ? 23.062 -15.789 10.367 1 39.22 105 GLY B O 1
ATOM 1753 N N . ALA B 1 106 ? 22.219 -13.93 11.305 1 41.34 106 ALA B N 1
ATOM 1754 C CA . ALA B 1 106 ? 23.578 -13.461 11.492 1 41.34 106 ALA B CA 1
ATOM 1755 C C . ALA B 1 106 ? 24.172 -13.992 12.805 1 41.34 106 ALA B C 1
ATOM 1757 O O . ALA B 1 106 ? 25.312 -13.688 13.148 1 41.34 106 ALA B O 1
ATOM 1758 N N . GLY B 1 107 ? 23.359 -14.531 13.617 1 34.19 107 GLY B N 1
ATOM 1759 C CA . GLY B 1 107 ? 23.938 -14.945 14.891 1 34.19 107 GLY B CA 1
ATOM 1760 C C . GLY B 1 107 ? 25 -16 14.75 1 34.19 107 GLY B C 1
ATOM 1761 O O . GLY B 1 107 ? 25.766 -16.25 15.688 1 34.19 107 GLY B O 1
ATOM 1762 N N . LEU B 1 108 ? 24.844 -16.844 13.773 1 38.16 108 LEU B N 1
ATOM 1763 C CA . LEU B 1 108 ? 25.719 -17.969 14.039 1 38.16 108 LEU B CA 1
ATOM 1764 C C . LEU B 1 108 ? 27.172 -17.594 13.742 1 38.16 108 LEU B C 1
ATOM 1766 O O . LEU B 1 108 ? 28.094 -18.328 14.117 1 38.16 108 LEU B O 1
ATOM 1770 N N . GLY B 1 109 ? 27.422 -16.672 12.758 1 33.22 109 GLY B N 1
ATOM 1771 C CA . GLY B 1 109 ? 28.828 -16.719 12.383 1 33.22 109 GLY B CA 1
ATOM 1772 C C . GLY B 1 109 ? 29.734 -16.031 13.391 1 33.22 109 GLY B C 1
ATOM 1773 O O . GLY B 1 109 ? 30.891 -15.734 13.086 1 33.22 109 GLY B O 1
ATOM 1774 N N . LYS B 1 110 ? 29.312 -15.352 14.461 1 35.66 110 LYS B N 1
ATOM 1775 C CA . LYS B 1 110 ? 30.406 -14.898 15.297 1 35.66 110 LYS B CA 1
ATOM 1776 C C . LYS B 1 110 ? 31.25 -16.078 15.781 1 35.66 110 LYS B C 1
ATOM 1778 O O . LYS B 1 110 ? 30.781 -16.906 16.562 1 35.66 110 LYS B O 1
ATOM 1783 N N . VAL B 1 111 ? 32.094 -16.656 14.82 1 29.41 111 VAL B N 1
ATOM 1784 C CA . VAL B 1 111 ? 33.188 -17.609 15 1 29.41 111 VAL B CA 1
ATOM 1785 C C . VAL B 1 111 ? 34.094 -17.172 16.156 1 29.41 111 VAL B C 1
ATOM 1787 O O . VAL B 1 111 ? 34.594 -16.047 16.188 1 29.41 111 VAL B O 1
ATOM 1790 N N . VAL B 1 112 ? 33.875 -17.656 17.328 1 31.62 112 VAL B N 1
ATOM 1791 C CA . VAL B 1 112 ? 34.719 -17.688 18.516 1 31.62 112 VAL B CA 1
ATOM 1792 C C . VAL B 1 112 ? 36.156 -18 18.109 1 31.62 112 VAL B C 1
ATOM 1794 O O . VAL B 1 112 ? 36.438 -19.062 17.562 1 31.62 112 VAL B O 1
ATOM 1797 N N . ASN B 1 113 ? 36.781 -17.047 17.375 1 34 113 ASN B N 1
ATOM 1798 C CA . ASN B 1 113 ? 38.25 -17.188 17.234 1 34 113 ASN B CA 1
ATOM 1799 C C . ASN B 1 113 ? 38.906 -17.375 18.594 1 34 113 ASN B C 1
ATOM 1801 O O . ASN B 1 113 ? 38.969 -16.438 19.391 1 34 113 ASN B O 1
ATOM 1805 N N . THR B 1 114 ? 38.562 -18.359 19.344 1 32.88 114 THR B N 1
ATOM 1806 C CA . THR B 1 114 ? 39.281 -18.766 20.531 1 32.88 114 THR B CA 1
ATOM 1807 C C . THR B 1 114 ? 40.781 -18.922 20.219 1 32.88 114 THR B C 1
ATOM 1809 O O . THR B 1 114 ? 41.156 -19.75 19.391 1 32.88 114 THR B O 1
ATOM 1812 N N . HIS B 1 115 ? 41.531 -17.797 20.109 1 33.38 115 HIS B N 1
ATOM 1813 C CA . HIS B 1 115 ? 43 -17.797 20.172 1 33.38 115 HIS B CA 1
ATOM 1814 C C . HIS B 1 115 ? 43.5 -18.656 21.328 1 33.38 115 HIS B C 1
ATOM 1816 O O . HIS B 1 115 ? 43.062 -18.469 22.469 1 33.38 115 HIS B O 1
ATOM 1822 N N . LYS B 1 116 ? 43.938 -19.844 21.078 1 35.06 116 LYS B N 1
ATOM 1823 C CA . LYS B 1 116 ? 44.812 -20.703 21.906 1 35.06 116 LYS B CA 1
ATOM 1824 C C . LYS B 1 116 ? 46.031 -19.938 22.406 1 35.06 116 LYS B C 1
ATOM 1826 O O . LYS B 1 116 ? 46.781 -19.375 21.609 1 35.06 116 LYS B O 1
ATOM 1831 N N . GLY B 1 117 ? 45.969 -19.234 23.562 1 25.83 117 GLY B N 1
ATOM 1832 C CA . GLY B 1 117 ? 47.219 -19.031 24.281 1 25.83 117 GLY B CA 1
ATOM 1833 C C . GLY B 1 117 ? 47.875 -20.328 24.688 1 25.83 117 GLY B C 1
ATOM 1834 O O . GLY B 1 117 ? 47.219 -21.375 24.75 1 25.83 117 GLY B O 1
#

InterPro domains:
  IPR014510 Tellurite resistance predicted, YeaR [PIRSF020632] (1-100)
  IPR014710 RmlC-like jelly roll fold [G3DSA:2.60.120.10] (1-117)
  IPR015392 TehB/YeaR-like domain [PF09313] (12-92)

pLDDT: mean 88.8, std 21.06, range [25.83, 98.94]

Sequence (234 aa):
MLRIPENFVHTRATPLWDKDSAPKALFSHHNTKAGVYGRLSVMQGVVKYFGFPDADATEPDLELVIEAGSFGISPPEKWHRIELLTDDTYFSIDFFADPQANLEGAGLGKVVNTHKGMLRIPENFVHTRATPLWDKDSAPKALFSHHNTKAGVYGRLSVMQGVVKYFGFPDADATEPDLELVIEAGSFGISPPEKWHRIELLTDDTYFSIDFFADPQANLEGAGLGKVVNTHKG

Radius of gyration: 21.3 Å; Cα contacts (8 Å, |Δi|>4): 524; chains: 2; bounding box: 60×58×45 Å

Nearest PDB structures (foldseek):
  3bb6-assembly3_D  TM=9.802E-01  e=2.322E-12  Escherichia coli K-12
  3dl3-assembly3_E  TM=9.959E-01  e=1.438E-11  Aliivibrio fischeri ES114
  3bb6-assembly1_C  TM=9.692E-01  e=5.476E-12  Escherichia coli K-12
  3dl3-assembly4_I  TM=9.509E-01  e=7.972E-12  Aliivibrio fischeri ES114
  3dl3-assembly3_B  TM=9.769E-01  e=1.689E-11  Aliivibrio fischeri ES114

Secondary structure (DSSP, 8-state):
-----TT-EEEEEPPPEETTTS-GGGGSSB-PPTTEEEEEEEEESEEEEEEESSTT--S-SEEEEEETTBEEEEPTT-EEEEEE-STT-EEEEEEEE-HHHHHHTTSTT--------/-----TT-EEEEEPPPEETTTS-GGGGSSB-PPTTEEEEEEEEESEEEEEEESSTT--S-SEEEEEETTBEEEEPTT-EEEEEE-STT-EEEEEEEE-HHHHHHHHSTT--------

Solvent-accessible surface area (backbone atoms only — not comparable to full-atom values): 12919 Å² total; per-residue (Å²): 129,82,66,79,65,64,78,33,32,75,74,50,68,50,60,52,27,33,83,85,68,43,65,70,65,54,58,36,89,38,60,43,55,85,66,26,36,35,38,42,36,25,64,33,48,33,38,37,38,36,32,29,86,42,92,83,54,88,62,63,78,40,80,45,81,32,42,50,44,22,41,45,64,42,55,50,54,44,23,30,30,43,44,73,75,41,89,73,20,32,31,32,41,38,31,30,30,48,68,64,60,62,47,60,66,59,55,64,72,74,62,78,78,73,74,81,128,130,83,65,78,64,65,78,32,32,76,74,51,68,49,59,51,27,33,84,85,68,44,66,72,65,53,58,36,88,39,62,41,55,85,64,26,36,36,39,42,35,24,64,32,48,32,39,36,40,35,32,28,86,42,92,80,55,87,61,62,78,40,78,44,80,31,41,48,44,20,43,44,64,45,56,50,54,44,23,29,30,42,43,73,76,38,88,75,20,30,30,34,42,38,31,28,29,48,68,64,60,62,47,61,66,60,57,67,67,75,68,78,77,74,75,82,126